Protein AF-A0AAV7KIK9-F1 (afdb_monomer)

Nearest PDB structures (foldseek):
  8p5d-assembly1_SL0  TM=2.429E-01  e=4.693E-01  Spraguea lophii 42_110
  3jcg-assembly1_B  TM=1.240E-01  e=3.725E-01  Thermotoga maritima
  7pkq-assembly1_q  TM=3.537E-01  e=9.460E+00  Chlamydomonas reinhardtii
  5l0o-assembly1_B  TM=2.248E-01  e=2.812E+00  Homo sapiens

Sequence (283 aa):
MMLTMAAIKLISDSLSSKNDQSLIIPSHLEPLTNAPLFEEGFVSFNLDSVADLYTTSPHVLQFSYTEKGVAYGQQETSSKTIKCEVPLAVQPVTFVLNLTNEPVYRSGVNYAAVVQVSHQSGLKFQLLIPGTRTYDPAGISGDPHCSERVGNACSSAILKVVYVSLVAALKGASIEGINQIFSAFLPINETYHGRIVIMQYMQHQLNSALFQIKEPQDYPDFIKELDLQLTGGREHTKSYLNSATKNSLLQPPRQYYKKVQDKDKDINELLSAADYQRLLQLV

Mean predicted aligned error: 10.27 Å

Structure (mmCIF, N/CA/C/O backbone):
data_AF-A0AAV7KIK9-F1
#
_entry.id   AF-A0AAV7KIK9-F1
#
loop_
_atom_site.group_PDB
_atom_site.id
_atom_site.type_symbol
_atom_site.label_atom_id
_atom_site.label_alt_id
_atom_site.label_comp_id
_atom_site.label_asym_id
_atom_site.label_entity_id
_atom_site.label_seq_id
_atom_site.pdbx_PDB_ins_code
_atom_site.Cartn_x
_atom_site.Cartn_y
_atom_site.Cartn_z
_atom_site.occupancy
_atom_site.B_iso_or_equiv
_atom_site.auth_seq_id
_atom_site.auth_comp_id
_atom_site.auth_asym_id
_atom_site.auth_atom_id
_atom_site.pdbx_PDB_model_num
ATOM 1 N N . MET A 1 1 ? -66.999 8.393 -1.525 1.00 31.67 1 MET A N 1
ATOM 2 C CA . MET A 1 1 ? -67.269 7.191 -0.705 1.00 31.67 1 MET A CA 1
ATOM 3 C C . MET A 1 1 ? -66.737 5.990 -1.479 1.00 31.67 1 MET A C 1
ATOM 5 O O . MET A 1 1 ? -66.818 6.026 -2.695 1.00 31.67 1 MET A O 1
ATOM 9 N N . MET A 1 2 ? -66.097 5.047 -0.787 1.00 32.97 2 MET A N 1
ATOM 10 C CA . MET A 1 2 ? -65.256 3.948 -1.295 1.00 32.97 2 MET A CA 1
ATOM 11 C C . MET A 1 2 ? -65.753 3.135 -2.512 1.00 32.97 2 MET A C 1
ATOM 13 O O . MET A 1 2 ? -66.956 3.010 -2.721 1.00 32.97 2 MET A O 1
ATOM 17 N N . LEU A 1 3 ? -64.756 2.453 -3.115 1.00 26.19 3 LEU A N 1
ATOM 18 C CA . LEU A 1 3 ? -64.745 1.301 -4.050 1.00 26.19 3 LEU A CA 1
ATOM 19 C C . LEU A 1 3 ? -64.636 1.704 -5.536 1.00 26.19 3 LEU A C 1
ATOM 21 O O . LEU A 1 3 ? -65.370 2.566 -5.989 1.00 26.19 3 LEU A O 1
ATOM 25 N N . THR A 1 4 ? -63.689 1.193 -6.334 1.00 27.72 4 THR A N 1
ATOM 26 C CA . THR A 1 4 ? -63.257 -0.214 -6.478 1.00 27.72 4 THR A CA 1
ATOM 27 C C . THR A 1 4 ? -61.812 -0.395 -6.985 1.00 27.72 4 THR A C 1
ATOM 29 O O . THR A 1 4 ? -61.263 0.437 -7.701 1.00 27.72 4 THR A O 1
ATOM 32 N N . MET A 1 5 ? -61.251 -1.560 -6.638 1.00 28.80 5 MET A N 1
ATOM 33 C CA . MET A 1 5 ? -60.042 -2.208 -7.165 1.00 28.80 5 MET A CA 1
ATOM 34 C C . MET A 1 5 ? -60.018 -2.316 -8.702 1.00 28.80 5 MET A C 1
ATOM 36 O O . MET A 1 5 ? -61.034 -2.688 -9.280 1.00 28.80 5 MET A O 1
ATOM 40 N N . ALA A 1 6 ? -58.842 -2.105 -9.314 1.00 27.56 6 ALA A N 1
ATOM 41 C CA . ALA A 1 6 ? -58.210 -2.964 -10.338 1.00 27.56 6 ALA A CA 1
ATOM 42 C C . ALA A 1 6 ? -57.216 -2.161 -11.200 1.00 27.56 6 ALA A C 1
ATOM 44 O O . ALA A 1 6 ? -57.638 -1.410 -12.069 1.00 27.56 6 ALA A O 1
ATOM 45 N N . ALA A 1 7 ? -55.908 -2.362 -10.993 1.00 29.45 7 ALA A N 1
ATOM 46 C CA . ALA A 1 7 ? -54.878 -2.241 -12.040 1.00 29.45 7 ALA A CA 1
ATOM 47 C C . ALA A 1 7 ? -53.512 -2.758 -11.535 1.00 29.45 7 ALA A C 1
ATOM 49 O O . ALA A 1 7 ? -52.523 -2.035 -11.495 1.00 29.45 7 ALA A O 1
ATOM 50 N N . ILE A 1 8 ? -53.452 -4.040 -11.158 1.00 36.88 8 ILE A N 1
ATOM 51 C CA . ILE A 1 8 ? -52.223 -4.841 -11.264 1.00 36.88 8 ILE A CA 1
ATOM 52 C C . ILE A 1 8 ? -52.303 -5.519 -12.633 1.00 36.88 8 ILE A C 1
ATOM 54 O O . ILE A 1 8 ? -52.851 -6.612 -12.728 1.00 36.88 8 ILE A O 1
ATOM 58 N N . LYS A 1 9 ? -51.862 -4.828 -13.693 1.00 34.66 9 LYS A N 1
ATOM 59 C CA . LYS A 1 9 ? -51.433 -5.396 -14.989 1.00 34.66 9 LYS A CA 1
ATOM 60 C C . LYS A 1 9 ? -51.010 -4.252 -15.915 1.00 34.66 9 LYS A C 1
ATOM 62 O O . LYS A 1 9 ? -51.879 -3.601 -16.476 1.00 34.66 9 LYS A O 1
ATOM 67 N N . LEU A 1 10 ? -49.704 -3.992 -16.011 1.00 29.00 10 LEU A N 1
ATOM 68 C CA . LEU A 1 10 ? -48.971 -3.422 -17.166 1.00 29.00 10 LEU A CA 1
ATOM 69 C C . LEU A 1 10 ? -47.577 -2.946 -16.716 1.00 29.00 10 LEU A C 1
ATOM 71 O O . LEU A 1 10 ? -47.203 -1.789 -16.850 1.00 29.00 10 LEU A O 1
ATOM 75 N N . ILE A 1 11 ? -46.799 -3.876 -16.162 1.00 31.89 11 ILE A N 1
ATOM 76 C CA . ILE A 1 11 ? -45.333 -3.823 -16.182 1.00 31.89 11 ILE A CA 1
ATOM 77 C C . ILE A 1 11 ? -44.898 -5.242 -16.556 1.00 31.89 11 ILE A C 1
ATOM 79 O O . ILE A 1 11 ? -44.546 -6.042 -15.697 1.00 31.89 11 ILE A O 1
ATOM 83 N N . SER A 1 12 ? -45.049 -5.610 -17.827 1.00 29.92 12 SER A N 1
ATOM 84 C CA . SER A 1 12 ? -44.436 -6.843 -18.350 1.00 29.92 12 SER A CA 1
ATOM 85 C C . SER A 1 12 ? -43.804 -6.695 -19.730 1.00 29.92 12 SER A C 1
ATOM 87 O O . SER A 1 12 ? -42.971 -7.523 -20.071 1.00 29.92 12 SER A O 1
ATOM 89 N N . ASP A 1 13 ? -44.080 -5.626 -20.487 1.00 29.64 13 ASP A N 1
ATOM 90 C CA . ASP A 1 13 ? -43.724 -5.612 -21.917 1.00 29.64 13 ASP A CA 1
ATOM 91 C C . ASP A 1 13 ? -42.771 -4.466 -22.328 1.00 29.64 13 ASP A C 1
ATOM 93 O O . ASP A 1 13 ? -42.703 -4.112 -23.499 1.00 29.64 13 ASP A O 1
ATOM 97 N N . SER A 1 14 ? -41.985 -3.883 -21.406 1.00 30.61 14 SER A N 1
ATOM 98 C CA . SER A 1 14 ? -40.998 -2.838 -21.774 1.00 30.61 14 SER A CA 1
ATOM 99 C C . SER A 1 14 ? -39.577 -3.007 -21.220 1.00 30.61 14 SER A C 1
ATOM 101 O O . SER A 1 14 ? -38.795 -2.058 -21.261 1.00 30.61 14 SER A O 1
ATOM 103 N N . LEU A 1 15 ? -39.207 -4.193 -20.723 1.00 31.06 15 LEU A N 1
ATOM 104 C CA . LEU A 1 15 ? -37.820 -4.499 -20.319 1.00 31.06 15 LEU A CA 1
ATOM 105 C C . LEU A 1 15 ? -37.200 -5.696 -21.062 1.00 31.06 15 LEU A C 1
ATOM 107 O O . LEU A 1 15 ? -36.071 -6.082 -20.783 1.00 31.06 15 LEU A O 1
ATOM 111 N N . SER A 1 16 ? -37.884 -6.225 -22.075 1.00 37.66 16 SER A N 1
ATOM 112 C CA . SER A 1 16 ? -37.379 -7.285 -22.953 1.00 37.66 16 SER A CA 1
ATOM 113 C C . SER A 1 16 ? -36.859 -6.696 -24.270 1.00 37.66 16 SER A C 1
ATOM 115 O O . SER A 1 16 ? -37.549 -6.763 -25.281 1.00 37.66 16 SER A O 1
ATOM 117 N N . SER A 1 17 ? -35.669 -6.086 -24.233 1.00 38.94 17 SER A N 1
ATOM 118 C CA . SER A 1 17 ? -34.674 -6.033 -25.329 1.00 38.94 17 SER A CA 1
ATOM 119 C C . SER A 1 17 ? -33.708 -4.857 -25.126 1.00 38.94 17 SER A C 1
ATOM 121 O O . SER A 1 17 ? -33.648 -3.914 -25.917 1.00 38.94 17 SER A O 1
ATOM 123 N N . LYS A 1 18 ? -32.918 -4.890 -24.055 1.00 35.00 18 LYS A N 1
ATOM 124 C CA . LYS A 1 18 ? -31.599 -4.261 -24.103 1.00 35.00 18 LYS A CA 1
ATOM 125 C C . LYS A 1 18 ? -30.600 -5.388 -24.015 1.00 35.00 18 LYS A C 1
ATOM 127 O O . LYS A 1 18 ? -30.513 -6.040 -22.986 1.00 35.00 18 LYS A O 1
ATOM 132 N N . ASN A 1 19 ? -29.978 -5.635 -25.165 1.00 33.47 19 ASN A N 1
ATOM 133 C CA . ASN A 1 19 ? -28.873 -6.546 -25.393 1.00 33.47 19 ASN A CA 1
ATOM 134 C C . ASN A 1 19 ? -28.079 -6.791 -24.115 1.00 33.47 19 ASN A C 1
ATOM 136 O O . ASN A 1 19 ? -27.336 -5.918 -23.664 1.00 33.47 19 ASN A O 1
ATOM 140 N N . ASP A 1 20 ? -28.235 -7.998 -23.590 1.00 32.91 20 ASP A N 1
ATOM 141 C CA . ASP A 1 20 ? -27.315 -8.612 -22.653 1.00 32.91 20 ASP A CA 1
ATOM 142 C C . ASP A 1 20 ? -26.020 -8.888 -23.435 1.00 32.91 20 ASP A C 1
ATOM 144 O O . ASP A 1 20 ? -25.726 -9.994 -23.881 1.00 32.91 20 ASP A O 1
ATOM 148 N N . GLN A 1 21 ? -25.285 -7.815 -23.745 1.00 30.33 21 GLN A N 1
ATOM 149 C CA . GLN A 1 21 ? -23.878 -7.915 -24.082 1.00 30.33 21 GLN A CA 1
ATOM 150 C C . GLN A 1 21 ? -23.180 -8.170 -22.757 1.00 30.33 21 GLN A C 1
ATOM 152 O O . GLN A 1 21 ? -22.676 -7.248 -22.118 1.00 30.33 21 GLN A O 1
ATOM 157 N N . SER A 1 22 ? -23.175 -9.438 -22.344 1.00 28.41 22 SER A N 1
ATOM 158 C CA . SER A 1 22 ? -22.156 -9.945 -21.440 1.00 28.41 22 SER A CA 1
ATOM 159 C C . SER A 1 22 ? -20.824 -9.421 -21.967 1.00 28.41 22 SER A C 1
ATOM 161 O O . SER A 1 22 ? -20.411 -9.781 -23.075 1.00 28.41 22 SER A O 1
ATOM 163 N N . LEU A 1 23 ? -20.214 -8.489 -21.235 1.00 30.19 23 LEU A N 1
ATOM 164 C CA . LEU A 1 23 ? -18.899 -7.964 -21.557 1.00 30.19 23 LEU A CA 1
ATOM 165 C C . LEU A 1 23 ? -17.980 -9.180 -21.639 1.00 30.19 23 LEU A C 1
ATOM 167 O O . LEU A 1 23 ? -17.701 -9.817 -20.625 1.00 30.19 23 LEU A O 1
ATOM 171 N N . ILE A 1 24 ? -17.568 -9.543 -22.853 1.00 28.84 24 ILE A N 1
ATOM 172 C CA . ILE A 1 24 ? -16.534 -10.550 -23.049 1.00 28.84 24 ILE A CA 1
ATOM 173 C C . ILE A 1 24 ? -15.261 -9.881 -22.540 1.00 28.84 24 ILE A C 1
ATOM 175 O O . ILE A 1 24 ? -14.591 -9.162 -23.280 1.00 28.84 24 ILE A O 1
ATOM 179 N N . ILE A 1 25 ? -14.979 -10.046 -21.246 1.00 32.50 25 ILE A N 1
ATOM 180 C CA . ILE A 1 25 ? -13.648 -9.824 -20.701 1.00 32.50 25 ILE A CA 1
ATOM 181 C C . ILE A 1 25 ? -12.779 -10.827 -21.455 1.00 32.50 25 ILE A C 1
ATOM 183 O O . ILE A 1 25 ? -13.036 -12.030 -21.365 1.00 32.50 25 ILE A O 1
ATOM 187 N N . PRO A 1 26 ? -11.825 -10.375 -22.279 1.00 35.75 26 PRO A N 1
ATOM 188 C CA . PRO A 1 26 ? -10.975 -11.305 -22.990 1.00 35.75 26 PRO A CA 1
ATOM 189 C C . PRO A 1 26 ? -10.287 -12.228 -21.981 1.00 35.75 26 PRO A C 1
ATOM 191 O O . PRO A 1 26 ? -9.781 -11.750 -20.966 1.00 35.75 26 PRO A O 1
ATOM 194 N N . SER A 1 27 ? -10.231 -13.530 -22.256 1.00 39.47 27 SER A N 1
ATOM 195 C CA . SER A 1 27 ? -9.640 -14.536 -21.357 1.00 39.47 27 SER A CA 1
ATOM 196 C C . SER A 1 27 ? -8.159 -14.284 -21.009 1.00 39.47 27 SER A C 1
ATOM 198 O O . SER A 1 27 ? -7.617 -14.937 -20.131 1.00 39.47 27 SER A O 1
ATOM 200 N N . HIS A 1 28 ? -7.499 -13.319 -21.661 1.00 42.38 28 HIS A N 1
ATOM 201 C CA . HIS A 1 28 ? -6.146 -12.835 -21.351 1.00 42.38 28 HIS A CA 1
ATOM 202 C C . HIS A 1 28 ? -6.064 -11.794 -20.223 1.00 42.38 28 HIS A C 1
ATOM 204 O O . HIS A 1 28 ? -4.969 -11.371 -19.858 1.00 42.38 28 HIS A O 1
ATOM 210 N N . LEU A 1 29 ? -7.205 -11.318 -19.719 1.00 39.34 29 LEU A N 1
ATOM 211 C CA . LEU A 1 29 ? -7.292 -10.504 -18.504 1.00 39.34 29 LEU A CA 1
ATOM 212 C C . LEU A 1 29 ? -7.654 -11.352 -17.284 1.00 39.34 29 LEU A C 1
ATOM 214 O O . LEU A 1 29 ? -7.870 -10.779 -16.214 1.00 39.34 29 LEU A O 1
ATOM 218 N N . GLU A 1 30 ? -7.705 -12.688 -17.418 1.00 41.72 30 GLU A N 1
ATOM 219 C CA . GLU A 1 30 ? -7.691 -13.533 -16.233 1.00 41.72 30 GLU A CA 1
ATOM 220 C C . GLU A 1 30 ? -6.464 -13.132 -15.411 1.00 41.72 30 GLU A C 1
ATOM 222 O O . GLU A 1 30 ? -5.341 -13.106 -15.932 1.00 41.72 30 GLU A O 1
ATOM 227 N N . PRO A 1 31 ? -6.668 -12.700 -14.157 1.00 44.03 31 PRO A N 1
ATOM 228 C CA . PRO A 1 31 ? -5.567 -12.260 -13.336 1.00 44.03 31 PRO A CA 1
ATOM 229 C C . PRO A 1 31 ? -4.546 -13.392 -13.292 1.00 44.03 31 PRO A C 1
ATOM 231 O O . PRO A 1 31 ? -4.916 -14.561 -13.236 1.00 44.03 31 PRO A O 1
ATOM 234 N N . LEU A 1 32 ? -3.264 -13.042 -13.383 1.00 48.34 32 LEU A N 1
ATOM 235 C CA . LEU A 1 32 ? -2.136 -13.968 -13.295 1.00 48.34 32 LEU A CA 1
ATOM 236 C C . LEU A 1 32 ? -2.181 -14.657 -11.909 1.00 48.34 32 LEU A C 1
ATOM 238 O O . LEU A 1 32 ? -1.529 -14.204 -10.973 1.00 48.34 32 LEU A O 1
ATOM 242 N N . THR A 1 33 ? -3.020 -15.684 -11.757 1.00 43.94 33 THR A N 1
ATOM 243 C CA . THR A 1 33 ? -3.707 -16.059 -10.499 1.00 43.94 33 THR A CA 1
ATOM 244 C C . THR A 1 33 ? -2.996 -17.122 -9.677 1.00 43.94 33 THR A C 1
ATOM 246 O O . THR A 1 33 ? -3.416 -17.408 -8.563 1.00 43.94 33 THR A O 1
ATOM 249 N N . ASN A 1 34 ? -1.906 -17.701 -10.176 1.00 42.16 34 ASN A N 1
ATOM 250 C CA . ASN A 1 34 ? -1.408 -18.960 -9.613 1.00 42.16 34 ASN A CA 1
ATOM 251 C C . ASN A 1 34 ? -0.294 -18.828 -8.564 1.00 42.16 34 ASN A C 1
ATOM 253 O O . ASN A 1 34 ? 0.227 -19.846 -8.116 1.00 42.16 34 ASN A O 1
ATOM 257 N N . ALA A 1 35 ? 0.085 -17.619 -8.142 1.00 43.19 35 ALA A N 1
ATOM 258 C CA . ALA A 1 35 ? 1.020 -17.461 -7.029 1.00 43.19 35 ALA A CA 1
ATOM 259 C C . ALA A 1 35 ? 0.246 -17.141 -5.737 1.00 43.19 35 ALA A C 1
ATOM 261 O O . ALA A 1 35 ? -0.478 -16.142 -5.726 1.00 43.19 35 ALA A O 1
ATOM 262 N N . PRO A 1 36 ? 0.384 -17.928 -4.649 1.00 43.41 36 PRO A N 1
ATOM 263 C CA . PRO A 1 36 ? -0.161 -17.540 -3.353 1.00 43.41 36 PRO A CA 1
ATOM 264 C C . PRO A 1 36 ? 0.420 -16.176 -2.957 1.00 43.41 36 PRO A C 1
ATOM 266 O O . PRO A 1 36 ? 1.630 -16.002 -2.834 1.00 43.41 36 PRO A O 1
ATOM 269 N N . LEU A 1 37 ? -0.467 -15.188 -2.841 1.00 51.00 37 LEU A N 1
ATOM 270 C CA . LEU A 1 37 ? -0.135 -13.766 -2.694 1.00 51.00 37 LEU A CA 1
ATOM 271 C C . LEU A 1 37 ? 0.269 -13.363 -1.273 1.00 51.00 37 LEU A C 1
ATOM 273 O O . LEU A 1 37 ? 0.827 -12.285 -1.073 1.00 51.00 37 LEU A O 1
ATOM 277 N N . PHE A 1 38 ? -0.021 -14.218 -0.298 1.00 53.00 38 PHE A N 1
ATOM 278 C CA . PHE A 1 38 ? 0.207 -13.965 1.114 1.00 53.00 38 PHE A CA 1
ATOM 279 C C . PHE A 1 38 ? 1.165 -15.025 1.645 1.00 53.00 38 PHE A C 1
ATOM 281 O O . PHE A 1 38 ? 0.944 -16.217 1.436 1.00 53.00 38 PHE A O 1
ATOM 288 N N . GLU A 1 39 ? 2.216 -14.590 2.344 1.00 55.50 39 GLU A N 1
ATOM 289 C CA . GLU A 1 39 ? 2.945 -15.477 3.252 1.00 55.50 39 GLU A CA 1
ATOM 290 C C . GLU A 1 39 ? 1.915 -16.113 4.206 1.00 55.50 39 GLU A C 1
ATOM 292 O O . GLU A 1 39 ? 0.998 -15.423 4.673 1.00 55.50 39 GLU A O 1
ATOM 297 N N . GLU A 1 40 ? 2.025 -17.423 4.452 1.00 49.22 40 GLU A N 1
ATOM 298 C CA . GLU A 1 40 ? 1.175 -18.163 5.391 1.00 49.22 40 GLU A CA 1
ATOM 299 C C . GLU A 1 40 ? 1.220 -17.468 6.767 1.00 49.22 40 GLU A C 1
ATOM 301 O O . GLU A 1 40 ? 2.165 -17.627 7.532 1.00 49.22 40 GLU A O 1
ATOM 306 N N . GLY A 1 41 ? 0.239 -16.607 7.058 1.00 52.09 41 GLY A N 1
ATOM 307 C CA . GLY A 1 41 ? 0.253 -15.764 8.261 1.00 52.09 41 GLY A CA 1
ATOM 308 C C . GLY A 1 41 ? -0.674 -14.548 8.207 1.00 52.09 41 GLY A C 1
ATOM 309 O O . GLY A 1 41 ? -1.273 -14.193 9.219 1.00 52.09 41 GLY A O 1
ATOM 310 N N . PHE A 1 42 ? -0.895 -13.954 7.030 1.00 56.47 42 PHE A N 1
ATOM 311 C CA . PHE A 1 42 ? -1.771 -12.779 6.859 1.00 56.47 42 PHE A CA 1
ATOM 312 C C . PHE A 1 42 ? -3.241 -13.144 6.594 1.00 56.47 42 PHE A C 1
ATOM 314 O O . PHE A 1 42 ? -3.885 -12.590 5.709 1.00 56.47 42 PHE A O 1
ATOM 321 N N . VAL A 1 43 ? -3.776 -14.113 7.337 1.00 59.50 43 VAL A N 1
ATOM 322 C CA . VAL A 1 43 ? -5.132 -14.654 7.101 1.00 59.50 43 VAL A CA 1
ATOM 32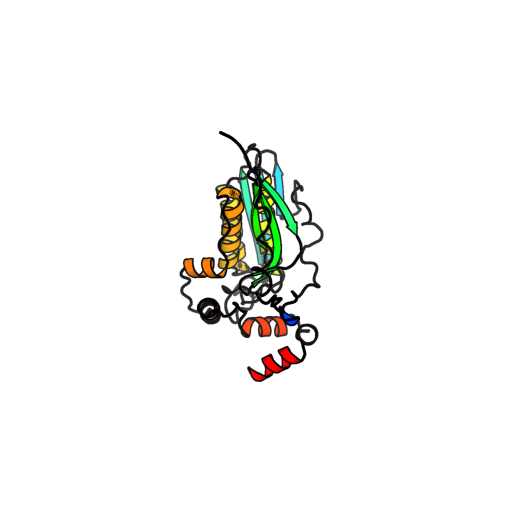3 C C . VAL A 1 43 ? -6.162 -14.071 8.079 1.00 59.50 43 VAL A C 1
ATOM 325 O O . VAL A 1 43 ? -7.364 -14.160 7.851 1.00 59.50 43 VAL A O 1
ATOM 328 N N . SER A 1 44 ? -5.713 -13.452 9.176 1.00 69.38 44 SER A N 1
ATOM 329 C CA . SER A 1 44 ? -6.591 -12.973 10.246 1.00 69.38 44 SER A CA 1
ATOM 330 C C . SER A 1 44 ? -6.067 -11.691 10.871 1.00 69.38 44 SER A C 1
ATOM 332 O O . SER A 1 44 ? -4.975 -11.682 11.422 1.00 69.38 44 SER A O 1
ATOM 334 N N . PHE A 1 45 ? -6.890 -10.644 10.903 1.00 77.81 45 PHE A N 1
ATOM 335 C CA . PHE A 1 45 ? -6.558 -9.378 11.566 1.00 77.81 45 PHE A CA 1
ATOM 336 C C . PHE A 1 45 ? -6.654 -9.424 13.106 1.00 77.81 45 PHE A C 1
ATOM 338 O O . PHE A 1 45 ? -6.541 -8.392 13.762 1.00 77.81 45 PHE A O 1
ATOM 345 N N . ASN A 1 46 ? -6.872 -10.604 13.698 1.00 75.75 46 ASN A N 1
ATOM 346 C CA . ASN A 1 46 ? -7.069 -10.771 15.144 1.00 75.75 46 ASN A CA 1
ATOM 347 C C . ASN A 1 46 ? -5.780 -11.100 15.914 1.00 75.75 46 ASN A C 1
ATOM 349 O O . ASN A 1 46 ? -5.844 -11.408 17.101 1.00 75.75 46 ASN A O 1
ATOM 353 N N . LEU A 1 47 ? -4.620 -11.081 15.256 1.00 76.81 47 LEU A N 1
ATOM 354 C CA . LEU A 1 47 ? -3.346 -11.387 15.902 1.00 76.81 47 LEU A CA 1
ATOM 355 C C . LEU A 1 47 ? -2.855 -10.193 16.733 1.00 76.81 47 LEU A C 1
ATOM 357 O O . LEU A 1 47 ? -2.751 -9.074 16.225 1.00 76.81 47 LEU A O 1
ATOM 361 N N . ASP A 1 48 ? -2.497 -10.440 17.994 1.00 83.56 48 ASP A N 1
ATOM 362 C CA . ASP A 1 48 ? -1.933 -9.413 18.882 1.00 83.56 48 ASP A CA 1
ATOM 363 C C . ASP A 1 48 ? -0.462 -9.096 18.570 1.00 83.56 48 ASP A C 1
ATOM 365 O O . ASP A 1 48 ? 0.050 -8.050 18.980 1.00 83.56 48 ASP A O 1
ATOM 369 N N . SER A 1 49 ? 0.219 -9.963 17.822 1.00 88.12 49 SER A N 1
ATOM 370 C CA . SER A 1 49 ? 1.564 -9.719 17.311 1.00 88.12 49 SER A CA 1
ATOM 371 C C . SER A 1 49 ? 1.851 -10.518 16.043 1.00 88.12 49 SER A C 1
ATOM 373 O O . SER A 1 49 ? 1.281 -11.583 15.804 1.00 88.12 49 SER A O 1
ATOM 375 N N . VAL A 1 50 ? 2.777 -9.995 15.242 1.00 87.88 50 VAL A N 1
ATOM 376 C CA . VAL A 1 50 ? 3.442 -10.703 14.145 1.00 87.88 50 VAL A CA 1
ATOM 377 C C . VAL A 1 50 ? 4.937 -10.452 14.300 1.00 87.88 50 VAL A C 1
ATOM 379 O O . VAL A 1 50 ? 5.363 -9.297 14.410 1.00 87.88 50 VAL A O 1
ATOM 382 N N . ALA A 1 51 ? 5.720 -11.534 14.343 1.00 86.31 51 ALA A N 1
ATOM 383 C CA . ALA A 1 51 ? 7.168 -11.464 14.514 1.00 86.31 51 ALA A CA 1
ATOM 384 C C . ALA A 1 51 ? 7.791 -10.515 13.481 1.00 86.31 51 ALA A C 1
ATOM 386 O O . ALA A 1 51 ? 7.418 -10.531 12.309 1.00 86.31 51 ALA A O 1
ATOM 387 N N . ASP A 1 52 ? 8.705 -9.663 13.949 1.00 86.69 52 ASP A N 1
ATOM 388 C CA . ASP A 1 52 ? 9.425 -8.679 13.133 1.00 86.69 52 ASP A CA 1
ATOM 389 C C . ASP A 1 52 ? 8.541 -7.683 12.358 1.00 86.69 52 ASP A C 1
ATOM 391 O O . ASP A 1 52 ? 9.006 -7.068 11.396 1.00 86.69 52 ASP A O 1
ATOM 395 N N . LEU A 1 53 ? 7.281 -7.504 12.783 1.00 91.88 53 LEU A N 1
ATOM 396 C CA . LEU A 1 53 ? 6.350 -6.560 12.168 1.00 91.88 53 LEU A CA 1
ATOM 397 C C . LEU A 1 53 ? 5.630 -5.676 13.193 1.00 91.88 53 LEU A C 1
ATOM 399 O O . LEU A 1 53 ? 5.715 -4.450 13.115 1.00 91.88 53 LEU A O 1
ATOM 403 N N . TYR A 1 54 ? 4.914 -6.265 14.155 1.00 94.56 54 TYR A N 1
ATOM 404 C CA . TYR A 1 54 ? 4.281 -5.485 15.221 1.00 94.56 54 TYR A CA 1
ATOM 405 C C . TYR A 1 54 ? 3.984 -6.296 16.481 1.00 94.56 54 TYR A C 1
ATOM 407 O O . TYR A 1 54 ? 3.818 -7.516 16.451 1.00 94.56 54 TYR A O 1
ATOM 415 N N . THR A 1 55 ? 3.831 -5.578 17.588 1.00 95.31 55 THR A N 1
ATOM 416 C CA . THR A 1 55 ? 3.244 -6.069 18.837 1.00 95.31 55 THR A CA 1
ATOM 417 C C . THR A 1 55 ? 2.170 -5.093 19.304 1.00 95.31 55 THR A C 1
ATOM 419 O O . THR A 1 55 ? 2.261 -3.886 19.072 1.00 95.31 55 THR A O 1
ATOM 422 N N . THR A 1 56 ? 1.127 -5.602 19.953 1.00 94.06 56 THR A N 1
ATOM 423 C CA . THR A 1 56 ? 0.075 -4.771 20.546 1.00 94.06 56 THR A CA 1
ATOM 424 C C . THR A 1 56 ? 0.024 -4.932 22.057 1.00 94.06 56 THR A C 1
ATOM 426 O O . THR A 1 56 ? 0.261 -6.001 22.613 1.00 94.06 56 THR A O 1
ATOM 429 N N . SER A 1 57 ? -0.286 -3.826 22.718 1.00 92.62 57 SER A N 1
ATOM 430 C CA . SER A 1 57 ? -0.628 -3.719 24.133 1.00 92.62 57 SER A CA 1
ATOM 431 C C . SER A 1 57 ? -1.958 -2.956 24.245 1.00 92.62 57 SER A C 1
ATOM 433 O O . SER A 1 57 ? -2.393 -2.381 23.246 1.00 92.62 57 SER A O 1
ATOM 435 N N . PRO A 1 58 ? -2.613 -2.886 25.419 1.00 91.44 58 PRO A N 1
ATOM 436 C CA . PRO A 1 58 ? -3.934 -2.255 25.543 1.00 91.44 58 PRO A CA 1
ATOM 437 C C . PRO A 1 58 ? -4.039 -0.806 25.037 1.00 91.44 58 PRO A C 1
ATOM 439 O O . PRO A 1 58 ? -5.133 -0.362 24.703 1.00 91.44 58 PRO A O 1
ATOM 442 N N . HIS A 1 59 ? -2.926 -0.065 24.989 1.00 95.06 59 HIS A N 1
ATOM 443 C CA . HIS A 1 59 ? -2.916 1.362 24.641 1.00 95.06 59 HIS A CA 1
ATOM 444 C C . HIS A 1 59 ? -1.926 1.734 23.540 1.00 95.06 59 HIS A C 1
ATOM 446 O O . HIS A 1 59 ? -1.882 2.894 23.136 1.00 95.06 59 HIS A O 1
ATOM 452 N N . VAL A 1 60 ? -1.108 0.792 23.070 1.00 96.75 60 VAL A N 1
ATOM 453 C CA . VAL A 1 60 ? -0.056 1.070 22.088 1.00 96.75 60 VAL A CA 1
ATOM 454 C C . VAL A 1 60 ? 0.119 -0.122 21.160 1.00 96.75 60 VAL A C 1
ATOM 456 O O . VAL A 1 60 ? 0.255 -1.256 21.625 1.00 96.75 60 VAL A O 1
ATOM 459 N N . LEU A 1 61 ? 0.186 0.151 19.858 1.00 97.44 61 LEU A N 1
ATOM 460 C CA . LEU A 1 61 ? 0.751 -0.749 18.859 1.00 97.44 61 LEU A CA 1
ATOM 461 C C . LEU A 1 61 ? 2.184 -0.307 18.558 1.00 97.44 61 LEU A C 1
ATOM 463 O O . LEU A 1 61 ? 2.421 0.840 18.184 1.00 97.44 61 LEU A O 1
ATOM 467 N N . GLN A 1 62 ? 3.139 -1.218 18.709 1.00 98.00 62 GLN A N 1
ATOM 468 C CA . GLN A 1 62 ? 4.530 -0.999 18.332 1.00 98.00 62 GLN A CA 1
ATOM 469 C C . GLN A 1 62 ? 4.757 -1.620 16.958 1.00 98.00 62 GLN A C 1
ATOM 471 O O . GLN A 1 62 ? 4.733 -2.838 16.811 1.00 98.00 62 GLN A O 1
ATOM 476 N N . PHE A 1 63 ? 4.968 -0.784 15.949 1.00 97.62 63 PHE A N 1
ATOM 477 C CA . PHE A 1 63 ? 5.352 -1.195 14.605 1.00 97.62 63 PHE A CA 1
ATOM 478 C C . PHE A 1 63 ? 6.876 -1.206 14.506 1.00 97.62 63 PHE A C 1
ATOM 480 O O . PHE A 1 63 ? 7.539 -0.248 14.906 1.00 97.62 63 PHE A O 1
ATOM 487 N N . SER A 1 64 ? 7.438 -2.282 13.967 1.00 96.94 64 SER A N 1
ATOM 488 C CA . SER A 1 64 ? 8.865 -2.414 13.698 1.00 96.94 64 SER A CA 1
ATOM 489 C C . SER A 1 64 ? 9.036 -3.149 12.383 1.00 96.94 64 SER A C 1
ATOM 491 O O . SER A 1 64 ? 8.573 -4.271 12.258 1.00 96.94 64 SER A O 1
ATOM 493 N N . TYR A 1 65 ? 9.724 -2.551 11.418 1.00 96.31 65 TYR A N 1
ATOM 494 C CA . TYR A 1 65 ? 9.966 -3.179 10.123 1.00 96.31 65 TYR A CA 1
ATOM 495 C C . TYR A 1 65 ? 11.434 -3.040 9.749 1.00 96.31 65 TYR A C 1
ATOM 497 O O . TYR A 1 65 ? 12.010 -1.955 9.870 1.00 96.31 65 TYR A O 1
ATOM 505 N N . THR A 1 66 ? 12.031 -4.134 9.282 1.00 96.62 66 THR A N 1
ATOM 506 C CA . THR A 1 66 ? 13.407 -4.151 8.782 1.00 96.62 66 THR A CA 1
ATOM 507 C C . THR A 1 66 ? 13.411 -4.534 7.313 1.00 96.62 66 THR A C 1
ATOM 509 O O . THR A 1 66 ? 12.991 -5.630 6.958 1.00 96.62 66 THR A O 1
ATOM 512 N N . GLU A 1 67 ? 13.927 -3.642 6.473 1.00 96.44 67 GLU A N 1
ATOM 513 C CA . GLU A 1 67 ? 14.228 -3.950 5.078 1.00 96.44 67 GLU A CA 1
ATOM 514 C C . GLU A 1 67 ? 15.686 -4.366 4.948 1.00 96.44 67 GLU A C 1
ATOM 516 O O . GLU A 1 67 ? 16.559 -3.698 5.509 1.00 96.44 67 GLU A O 1
ATOM 521 N N . LYS A 1 68 ? 15.946 -5.426 4.178 1.00 94.88 68 LYS A N 1
ATOM 522 C CA . LYS A 1 68 ? 17.299 -5.870 3.839 1.00 94.88 68 LYS A CA 1
ATOM 523 C C . LYS A 1 68 ? 17.382 -6.141 2.345 1.00 94.88 68 LYS A C 1
ATOM 525 O O . LYS A 1 68 ? 16.740 -7.052 1.833 1.00 94.88 68 LYS A O 1
ATOM 530 N N . GLY A 1 69 ? 18.232 -5.395 1.656 1.00 92.94 69 GLY A N 1
ATOM 531 C CA . GLY A 1 69 ? 18.380 -5.509 0.212 1.00 92.94 69 GLY A CA 1
ATOM 532 C C . GLY A 1 69 ? 19.402 -4.528 -0.338 1.00 92.94 69 GLY A C 1
ATOM 533 O O . GLY A 1 69 ? 20.142 -3.896 0.410 1.00 92.94 69 GLY A O 1
ATOM 534 N N . VAL A 1 70 ? 19.451 -4.406 -1.660 1.00 91.19 70 VAL A N 1
ATOM 535 C CA . VAL A 1 70 ? 20.282 -3.401 -2.329 1.00 91.19 70 VAL A CA 1
ATOM 536 C C . VAL A 1 70 ? 19.456 -2.124 -2.451 1.00 91.19 70 VAL A C 1
ATOM 538 O O . VAL A 1 70 ? 18.424 -2.122 -3.120 1.00 91.19 70 VAL A O 1
ATOM 541 N N . ALA A 1 71 ? 19.879 -1.065 -1.763 1.00 92.44 71 ALA A N 1
ATOM 542 C CA . ALA A 1 71 ? 19.223 0.236 -1.840 1.00 92.44 71 ALA A CA 1
ATOM 543 C C . ALA A 1 71 ? 19.465 0.916 -3.200 1.00 92.44 71 ALA A C 1
ATOM 545 O O . ALA A 1 71 ? 20.418 0.602 -3.917 1.00 92.44 71 ALA A O 1
ATOM 546 N N . TYR A 1 72 ? 18.628 1.898 -3.535 1.00 86.19 72 TYR A N 1
ATOM 547 C CA . TYR A 1 72 ? 18.759 2.681 -4.761 1.00 86.19 72 TYR A CA 1
ATOM 548 C C . TYR A 1 72 ? 20.146 3.305 -4.912 1.00 86.19 72 TYR A C 1
ATOM 550 O O . TYR A 1 72 ? 20.649 3.982 -4.016 1.00 86.19 72 TYR A O 1
ATOM 558 N N . GLY A 1 73 ? 20.756 3.087 -6.079 1.00 86.69 73 GLY A N 1
ATOM 559 C CA . GLY A 1 73 ? 22.085 3.611 -6.398 1.00 86.69 73 GLY A CA 1
ATOM 560 C C . GLY A 1 73 ? 23.231 2.950 -5.625 1.00 86.69 73 GLY A C 1
ATOM 561 O O . GLY A 1 73 ? 24.370 3.392 -5.759 1.00 86.69 73 GLY A O 1
ATOM 562 N N . GLN A 1 74 ? 22.962 1.903 -4.838 1.00 91.50 74 GLN A N 1
ATOM 563 C CA . GLN A 1 74 ? 23.981 1.134 -4.128 1.00 91.50 74 GLN A CA 1
ATOM 564 C C . GLN A 1 74 ? 24.285 -0.179 -4.858 1.00 91.50 74 GLN A C 1
ATOM 566 O O . GLN A 1 74 ? 23.486 -0.678 -5.647 1.00 91.50 74 GLN A O 1
ATOM 571 N N . GLN A 1 75 ? 25.472 -0.732 -4.605 1.00 91.62 75 GLN A N 1
ATOM 572 C CA . GLN A 1 75 ? 25.880 -2.053 -5.104 1.00 91.62 75 GLN A CA 1
ATOM 573 C C . GLN A 1 75 ? 25.885 -3.111 -3.997 1.00 91.62 75 GLN A C 1
ATOM 575 O O . GLN A 1 75 ? 25.755 -4.302 -4.270 1.00 91.62 75 GLN A O 1
ATOM 580 N N . GLU A 1 76 ? 26.024 -2.676 -2.747 1.00 93.88 76 GLU A N 1
ATOM 581 C CA . GLU A 1 76 ? 26.090 -3.552 -1.586 1.00 93.88 76 GLU A CA 1
ATOM 582 C C . GLU A 1 76 ? 24.717 -3.708 -0.933 1.00 93.88 76 GLU A C 1
ATOM 584 O O . GLU A 1 76 ? 23.855 -2.829 -1.001 1.00 93.88 76 GLU A O 1
ATOM 589 N N . THR A 1 77 ? 24.514 -4.856 -0.288 1.00 95.25 77 THR A N 1
ATOM 590 C CA . THR A 1 77 ? 23.318 -5.082 0.524 1.00 95.25 77 THR A CA 1
ATOM 591 C C . THR A 1 77 ? 23.426 -4.280 1.813 1.00 95.25 77 THR A C 1
ATOM 593 O O . THR A 1 77 ? 24.394 -4.420 2.556 1.00 95.25 77 THR A O 1
ATOM 596 N N . SER A 1 78 ? 22.397 -3.498 2.110 1.00 96.31 78 SER A N 1
ATOM 597 C CA . SER A 1 78 ? 22.239 -2.767 3.360 1.00 96.31 78 SER A CA 1
ATOM 598 C C . SER A 1 78 ? 20.958 -3.199 4.076 1.00 96.31 78 SER A C 1
ATOM 600 O O . SER A 1 78 ? 20.153 -3.982 3.561 1.00 96.31 78 SER A O 1
ATOM 602 N N . SER A 1 79 ? 20.821 -2.763 5.327 1.00 96.94 79 SER A N 1
ATOM 603 C CA . SER A 1 79 ? 19.644 -3.026 6.147 1.00 96.94 79 SER A CA 1
ATOM 604 C C . SER A 1 79 ? 19.203 -1.740 6.821 1.00 96.94 79 SER A C 1
ATOM 606 O O . SER A 1 79 ? 20.036 -0.962 7.288 1.00 96.94 79 SER A O 1
ATOM 608 N N . LYS A 1 80 ? 17.893 -1.514 6.902 1.00 97.12 80 LYS A N 1
ATOM 609 C CA . LYS A 1 80 ? 17.316 -0.371 7.613 1.00 97.12 80 LYS A CA 1
ATOM 610 C C . LYS A 1 80 ? 16.121 -0.827 8.424 1.00 97.12 80 LYS A C 1
ATOM 612 O O . LYS A 1 80 ? 15.207 -1.440 7.883 1.00 97.12 80 LYS A O 1
ATOM 617 N N . THR A 1 81 ? 16.131 -0.482 9.703 1.00 97.38 81 THR A N 1
ATOM 618 C CA . THR A 1 81 ? 15.026 -0.746 10.620 1.00 97.38 81 THR A CA 1
ATOM 619 C C . THR A 1 81 ? 14.341 0.563 10.962 1.00 97.38 81 THR A C 1
ATOM 621 O O . THR A 1 81 ? 15.005 1.545 11.297 1.00 97.38 81 THR A O 1
ATOM 624 N N . ILE A 1 82 ? 13.016 0.566 10.904 1.00 97.19 82 ILE A N 1
ATOM 625 C CA . ILE A 1 82 ? 12.176 1.654 11.399 1.00 97.19 82 ILE A CA 1
ATOM 626 C C . ILE A 1 82 ? 11.291 1.132 12.520 1.00 97.19 82 ILE A C 1
ATOM 628 O O . ILE A 1 82 ? 10.940 -0.048 12.548 1.00 97.19 82 ILE A O 1
ATOM 632 N N . LYS A 1 83 ? 10.970 2.017 13.463 1.00 97.56 83 LYS A N 1
ATOM 633 C CA . LYS A 1 83 ? 10.081 1.738 14.588 1.00 97.56 83 LYS A CA 1
ATOM 634 C C . LYS A 1 83 ? 9.134 2.911 14.776 1.00 97.56 83 LYS A C 1
ATOM 636 O O . LYS A 1 83 ? 9.568 4.058 14.671 1.00 97.56 83 LYS A O 1
ATOM 641 N N . CYS A 1 84 ? 7.875 2.638 15.087 1.00 97.75 84 CYS A N 1
ATOM 642 C CA . CYS A 1 84 ? 6.964 3.658 15.585 1.00 97.75 84 CYS A CA 1
ATOM 643 C C . CYS A 1 84 ? 5.986 3.080 16.603 1.00 97.75 84 CYS A C 1
ATOM 645 O O . CYS A 1 84 ? 5.601 1.915 16.529 1.00 97.75 84 CYS A O 1
ATOM 647 N N . GLU A 1 85 ? 5.565 3.922 17.537 1.00 98.06 85 GLU A N 1
ATOM 648 C CA . GLU A 1 85 ? 4.530 3.596 18.510 1.00 98.06 85 GLU A CA 1
ATOM 649 C C . GLU A 1 85 ? 3.268 4.369 18.158 1.00 98.06 85 GLU A C 1
ATOM 651 O O . GLU A 1 85 ? 3.310 5.590 18.002 1.00 98.06 85 GLU A O 1
ATOM 656 N N . VAL A 1 86 ? 2.162 3.647 18.013 1.00 97.81 86 VAL A N 1
ATOM 657 C CA . VAL A 1 86 ? 0.856 4.191 17.655 1.00 97.81 86 VAL A CA 1
ATOM 658 C C . VAL A 1 86 ? -0.065 4.079 18.866 1.00 97.81 86 VAL A C 1
ATOM 660 O O . VAL A 1 86 ? -0.355 2.956 19.291 1.00 97.81 86 VAL A O 1
ATOM 663 N N . PRO A 1 87 ? -0.541 5.203 19.426 1.00 97.00 87 PRO A N 1
ATOM 664 C CA . PRO A 1 87 ? -1.529 5.181 20.493 1.00 97.00 87 PRO A CA 1
ATOM 665 C C . PRO A 1 87 ? -2.833 4.520 20.033 1.00 97.00 87 PRO A C 1
ATOM 667 O O . PRO A 1 87 ? -3.347 4.811 18.952 1.00 97.00 87 PRO A O 1
ATOM 670 N N . LEU A 1 88 ? -3.377 3.654 20.881 1.00 95.31 88 LEU A N 1
ATOM 671 C CA . LEU A 1 88 ? -4.643 2.962 20.675 1.00 95.31 88 LEU A CA 1
ATOM 67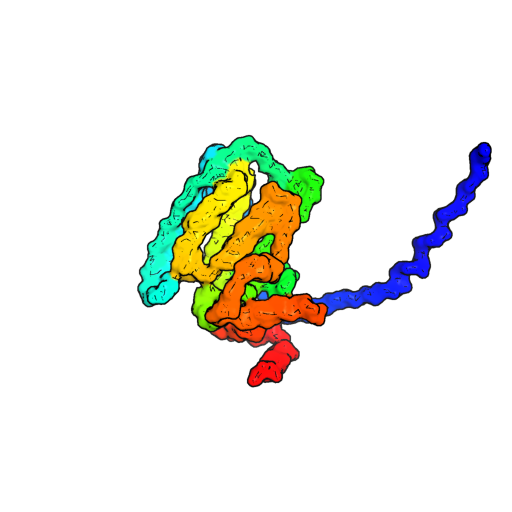2 C C . LEU A 1 88 ? -5.691 3.536 21.626 1.00 95.31 88 LEU A C 1
ATOM 674 O O . LEU A 1 88 ? -5.485 3.587 22.843 1.00 95.31 88 LEU A O 1
ATOM 678 N N . ALA A 1 89 ? -6.822 3.971 21.079 1.00 85.75 89 ALA A N 1
ATOM 679 C CA . ALA A 1 89 ? -7.963 4.375 21.881 1.00 85.75 89 ALA A CA 1
ATOM 680 C C . ALA A 1 89 ? -8.813 3.153 22.243 1.00 85.75 89 ALA A C 1
ATOM 682 O O . ALA A 1 89 ? -9.040 2.269 21.425 1.00 85.75 89 ALA A O 1
ATOM 683 N N . VAL A 1 90 ? -9.394 3.153 23.444 1.00 74.75 90 VAL A N 1
ATOM 684 C CA . VAL A 1 90 ? -10.352 2.117 23.889 1.00 74.75 90 VAL A CA 1
ATOM 685 C C . VAL A 1 90 ? -11.742 2.323 23.252 1.00 74.75 90 VAL A C 1
ATOM 687 O O . VAL A 1 90 ? -12.754 1.839 23.753 1.00 74.75 90 VAL A O 1
ATOM 690 N N . GLN A 1 91 ? -11.835 3.100 22.170 1.00 76.19 91 GLN A N 1
ATOM 691 C CA . GLN A 1 91 ? -13.118 3.344 21.521 1.00 76.19 91 GLN A CA 1
ATOM 692 C C . GLN A 1 91 ? -13.547 2.112 20.717 1.00 76.19 91 GLN A C 1
ATOM 694 O O . GLN A 1 91 ? -12.708 1.465 20.087 1.00 76.19 91 GLN A O 1
ATOM 699 N N . PRO A 1 92 ? -14.848 1.775 20.724 1.00 75.69 92 PRO A N 1
ATOM 700 C CA . PRO A 1 92 ? -15.347 0.655 19.948 1.00 75.69 92 PRO A CA 1
ATOM 701 C C . PRO A 1 92 ? -15.154 0.931 18.459 1.00 75.69 92 PRO A C 1
ATOM 703 O O . PRO A 1 92 ? -15.557 1.975 17.945 1.00 75.69 92 PRO A O 1
ATOM 706 N N . VAL A 1 93 ? -14.560 -0.032 17.760 1.00 86.00 93 VAL A N 1
ATOM 707 C CA . VAL A 1 93 ? -14.419 0.032 16.309 1.00 86.00 93 VAL A CA 1
ATOM 708 C C . VAL A 1 93 ? -15.783 -0.159 15.653 1.00 86.00 93 VAL A C 1
ATOM 710 O O . VAL A 1 93 ? -16.539 -1.072 15.988 1.00 86.00 93 VAL A O 1
ATOM 713 N N . THR A 1 94 ? -16.108 0.726 14.715 1.00 92.44 94 THR A N 1
ATOM 714 C CA . THR A 1 94 ? -17.425 0.805 14.064 1.00 92.44 94 THR A CA 1
ATOM 715 C C . THR A 1 94 ? -17.481 0.080 12.722 1.00 92.44 94 THR A C 1
ATOM 717 O O . THR A 1 94 ? -18.464 0.208 11.993 1.00 92.44 94 THR A O 1
ATOM 720 N N . PHE A 1 95 ? -16.456 -0.700 12.387 1.00 95.19 95 PHE A N 1
ATOM 721 C CA . PHE A 1 95 ? -16.366 -1.453 11.143 1.00 95.19 95 PHE A CA 1
ATOM 722 C C . PHE A 1 95 ? -15.770 -2.845 11.360 1.00 95.19 95 PHE A C 1
ATOM 724 O O . PHE A 1 95 ? -15.101 -3.115 12.355 1.00 95.19 95 PHE A O 1
ATOM 731 N N . VAL A 1 96 ? -16.001 -3.725 10.391 1.00 95.00 96 VAL A N 1
ATOM 732 C CA . VAL A 1 96 ? -15.352 -5.033 10.275 1.00 95.00 96 VAL A CA 1
ATOM 733 C C . VAL A 1 96 ? -14.584 -5.112 8.963 1.00 95.00 96 VAL A C 1
ATOM 735 O O . VAL A 1 96 ? -14.966 -4.484 7.971 1.00 95.00 96 VAL A O 1
ATOM 738 N N . LEU A 1 97 ? -13.506 -5.893 8.964 1.00 95.12 97 LEU A N 1
ATOM 739 C CA . LEU A 1 97 ? -12.659 -6.118 7.799 1.00 95.12 97 LEU A CA 1
ATOM 740 C C . LEU A 1 97 ? -12.778 -7.566 7.340 1.00 95.12 97 LEU A C 1
ATOM 742 O O . LEU A 1 97 ? -12.693 -8.483 8.155 1.00 95.12 97 LEU A O 1
ATOM 746 N N . ASN A 1 98 ? -12.925 -7.767 6.034 1.00 93.50 98 ASN A N 1
ATOM 747 C CA . ASN A 1 98 ? -12.841 -9.084 5.417 1.00 93.50 98 ASN A CA 1
ATOM 748 C C . ASN A 1 98 ? -11.863 -9.040 4.242 1.00 93.50 98 ASN A C 1
ATOM 750 O O . ASN A 1 98 ? -12.074 -8.283 3.297 1.00 93.50 98 ASN A O 1
ATOM 754 N N . LEU A 1 99 ? -10.798 -9.833 4.313 1.00 90.56 99 LEU A N 1
ATOM 755 C CA . LEU A 1 99 ? -9.809 -9.948 3.248 1.00 90.56 99 LEU A CA 1
ATOM 756 C C . LEU A 1 99 ? -10.209 -11.083 2.305 1.00 90.56 99 LEU A C 1
ATOM 758 O O . LEU A 1 99 ? -10.375 -12.223 2.732 1.00 90.56 99 LEU A O 1
ATOM 762 N N . THR A 1 100 ? -10.316 -10.774 1.018 1.00 88.19 100 THR A N 1
ATOM 763 C CA . THR A 1 100 ? -10.519 -11.758 -0.044 1.00 88.19 100 THR A CA 1
ATOM 764 C C . THR A 1 100 ? -9.308 -11.764 -0.965 1.00 88.19 100 THR A C 1
ATOM 766 O O . THR A 1 100 ? -8.978 -10.739 -1.566 1.00 88.19 100 THR A O 1
ATOM 769 N N . ASN A 1 101 ? -8.691 -12.934 -1.130 1.00 82.06 101 ASN A N 1
ATOM 770 C CA . ASN A 1 101 ? -7.555 -13.158 -2.035 1.00 82.06 101 ASN A CA 1
ATOM 771 C C . ASN A 1 101 ? -8.015 -13.365 -3.487 1.00 82.06 101 ASN A C 1
ATOM 773 O O . ASN A 1 101 ? -7.428 -14.144 -4.232 1.00 82.06 101 ASN A O 1
ATOM 777 N N . GLU A 1 102 ? -9.109 -12.706 -3.859 1.00 82.62 102 GLU A N 1
ATOM 778 C CA . GLU A 1 102 ? -9.646 -12.702 -5.209 1.00 82.62 102 GLU A CA 1
ATOM 779 C C . GLU A 1 102 ? -9.046 -11.503 -5.940 1.00 82.62 102 GLU A C 1
ATOM 781 O O . GLU A 1 102 ? -9.238 -10.360 -5.500 1.00 82.62 102 GLU A O 1
ATOM 786 N N . PRO A 1 103 ? -8.298 -11.724 -7.031 1.00 83.69 103 PRO A N 1
ATOM 787 C CA . PRO A 1 103 ? -7.740 -10.613 -7.770 1.00 83.69 103 PRO A CA 1
ATOM 788 C C . PRO A 1 103 ? -8.846 -9.804 -8.442 1.00 83.69 103 PRO A C 1
ATOM 790 O O . PRO A 1 103 ? -9.822 -10.349 -8.959 1.00 83.69 103 PRO A O 1
ATOM 793 N N . VAL A 1 104 ? -8.664 -8.489 -8.474 1.00 89.00 104 VAL A N 1
ATOM 794 C CA . VAL A 1 104 ? -9.636 -7.554 -9.041 1.00 89.00 104 VAL A CA 1
ATOM 795 C C . VAL A 1 104 ? -8.951 -6.666 -10.059 1.00 89.00 104 VAL A C 1
ATOM 797 O O . VAL A 1 104 ? -7.917 -6.057 -9.789 1.00 89.00 104 VAL A O 1
ATOM 800 N N . TYR A 1 105 ? -9.559 -6.565 -11.235 1.00 88.12 105 TYR A N 1
ATOM 801 C CA . TYR A 1 105 ? -9.151 -5.613 -12.253 1.00 88.12 105 TYR A CA 1
ATOM 802 C C . TYR A 1 105 ? -10.016 -4.360 -12.154 1.00 88.12 105 TYR A C 1
ATOM 804 O O . TYR A 1 105 ? -11.226 -4.420 -12.370 1.00 88.12 105 TYR A O 1
ATOM 812 N N . ARG A 1 106 ? -9.407 -3.216 -11.834 1.00 90.81 106 ARG A N 1
ATOM 813 C CA . ARG A 1 106 ? -10.108 -1.929 -11.805 1.00 90.81 106 ARG A CA 1
ATOM 814 C C . ARG A 1 106 ? -9.292 -0.877 -12.527 1.00 90.81 106 ARG A C 1
ATOM 816 O O . ARG A 1 106 ? -8.109 -0.705 -12.252 1.00 90.81 106 ARG A O 1
ATOM 823 N N . SER A 1 107 ? -9.943 -0.175 -13.451 1.00 90.81 107 SER A N 1
ATOM 824 C CA . SER A 1 107 ? -9.367 0.985 -14.130 1.00 90.81 107 SER A CA 1
ATOM 825 C C . SER A 1 107 ? -8.011 0.695 -14.778 1.00 90.81 107 SER A C 1
ATOM 827 O O . SER A 1 107 ? -7.145 1.550 -14.787 1.00 90.81 107 SER A O 1
ATOM 829 N N . GLY A 1 108 ? -7.806 -0.507 -15.322 1.00 89.12 108 GLY A N 1
ATOM 830 C CA . GLY A 1 108 ? -6.539 -0.883 -15.951 1.00 89.12 108 GLY A CA 1
ATOM 831 C C . GLY A 1 108 ? -5.511 -1.527 -15.019 1.00 89.12 108 GLY A C 1
ATOM 832 O O . GLY A 1 108 ? -4.475 -1.984 -15.494 1.00 89.12 108 GLY A O 1
ATOM 833 N N . VAL A 1 109 ? -5.777 -1.581 -13.714 1.00 91.88 109 VAL A N 1
ATOM 834 C CA . VAL A 1 109 ? -4.857 -2.090 -12.691 1.00 91.88 109 VAL A CA 1
ATOM 835 C C . VAL A 1 109 ? -5.336 -3.442 -12.171 1.00 91.88 109 VAL A C 1
ATOM 837 O O . VAL A 1 109 ? -6.486 -3.595 -11.762 1.00 91.88 109 VAL A O 1
ATOM 840 N N . ASN A 1 110 ? -4.438 -4.427 -12.172 1.00 90.94 110 ASN A N 1
ATOM 841 C CA . ASN A 1 110 ? -4.650 -5.763 -11.622 1.00 90.94 110 ASN A CA 1
ATOM 842 C C . ASN A 1 110 ? -4.218 -5.815 -10.146 1.00 90.94 110 ASN A C 1
ATOM 844 O O . ASN A 1 110 ? -3.042 -5.998 -9.819 1.00 90.94 110 ASN A O 1
ATOM 848 N N . TYR A 1 111 ? -5.179 -5.646 -9.248 1.00 93.25 111 TYR A N 1
ATOM 849 C CA . TYR A 1 111 ? -4.987 -5.810 -7.813 1.00 93.25 111 TYR A CA 1
ATOM 850 C C . TYR A 1 111 ? -5.039 -7.284 -7.432 1.00 93.25 111 TYR A C 1
ATOM 852 O O . TYR A 1 111 ? -5.747 -8.081 -8.044 1.00 93.25 111 TYR A O 1
ATOM 860 N N . ALA A 1 112 ? -4.269 -7.638 -6.414 1.00 89.50 112 ALA A N 1
ATOM 861 C CA . ALA A 1 112 ? -4.101 -9.012 -5.971 1.00 89.50 112 ALA A CA 1
ATOM 862 C C . ALA A 1 112 ? -5.174 -9.460 -4.979 1.00 89.50 112 ALA A C 1
ATOM 864 O O . ALA A 1 112 ? -5.518 -10.636 -4.926 1.00 89.50 112 ALA A O 1
ATOM 865 N N . ALA A 1 113 ? -5.673 -8.526 -4.177 1.00 90.56 113 ALA A N 1
ATOM 866 C CA . ALA A 1 113 ? -6.663 -8.811 -3.158 1.00 90.56 113 ALA A CA 1
ATOM 867 C C . ALA A 1 113 ? -7.526 -7.584 -2.887 1.00 90.56 113 ALA A C 1
ATOM 869 O O . ALA A 1 113 ? -7.190 -6.456 -3.270 1.00 90.56 113 ALA A O 1
ATOM 870 N N . VAL A 1 114 ? -8.619 -7.817 -2.172 1.00 94.38 114 VAL A N 1
ATOM 871 C CA . VAL A 1 114 ? -9.521 -6.769 -1.708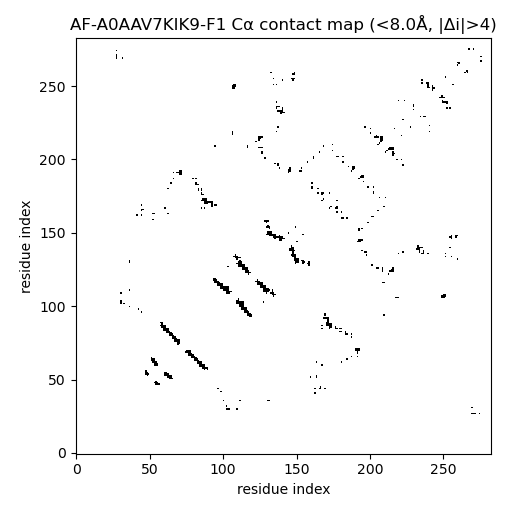 1.00 94.38 114 VAL A CA 1
ATOM 872 C C . VAL A 1 114 ? -9.762 -6.932 -0.219 1.00 94.38 114 VAL A C 1
ATOM 874 O O . VAL A 1 114 ? -10.053 -8.028 0.253 1.00 94.38 114 VAL A O 1
ATOM 877 N N . VAL A 1 115 ? -9.680 -5.831 0.524 1.00 96.06 115 VAL A N 1
ATOM 878 C CA . VAL A 1 115 ? -10.215 -5.770 1.887 1.00 96.06 115 VAL A CA 1
ATOM 879 C C . VAL A 1 115 ? -11.564 -5.070 1.830 1.00 96.06 115 VAL A C 1
ATOM 881 O O . VAL A 1 115 ? -11.651 -3.883 1.519 1.00 96.06 115 VAL A O 1
ATOM 884 N N . GLN A 1 116 ? -12.622 -5.815 2.125 1.00 97.44 116 GLN A N 1
ATOM 885 C CA . GLN A 1 116 ? -13.964 -5.277 2.303 1.00 97.44 116 GLN A CA 1
ATOM 886 C C . GLN A 1 116 ? -14.057 -4.644 3.691 1.00 97.44 116 GLN A C 1
ATOM 888 O O . GLN A 1 116 ? -13.875 -5.325 4.702 1.00 97.44 116 GLN A O 1
ATOM 893 N N . VAL A 1 117 ? -14.382 -3.357 3.740 1.00 97.62 117 VAL A N 1
ATOM 894 C CA . VAL A 1 117 ? -14.673 -2.617 4.971 1.00 97.62 117 VAL A CA 1
ATOM 895 C C . VAL A 1 117 ? -16.185 -2.511 5.093 1.00 97.62 117 VAL A C 1
ATOM 897 O O . VAL A 1 117 ? -16.819 -1.904 4.236 1.00 97.62 117 VAL A O 1
ATOM 900 N N . SER A 1 118 ? -16.781 -3.093 6.133 1.00 97.75 118 SER A N 1
ATOM 901 C CA . SER A 1 118 ? -18.225 -2.975 6.394 1.00 97.75 118 SER A CA 1
ATOM 902 C C . SER A 1 118 ? -18.464 -2.207 7.687 1.00 97.75 118 SER A C 1
ATOM 904 O O . SER A 1 118 ? -18.118 -2.688 8.762 1.00 97.75 118 SER A O 1
ATOM 906 N N . HIS A 1 119 ? -19.060 -1.021 7.584 1.00 97.31 119 HIS A N 1
ATOM 907 C CA . HIS A 1 119 ? -19.398 -0.170 8.726 1.00 97.31 119 HIS A CA 1
ATOM 908 C C . HIS A 1 119 ? -20.720 -0.590 9.368 1.00 97.31 119 HIS A C 1
ATOM 910 O O . HIS A 1 119 ? -21.623 -1.087 8.696 1.00 97.31 119 HIS A O 1
ATOM 916 N N . GLN A 1 120 ? -20.881 -0.313 10.662 1.00 95.50 120 GLN A N 1
ATOM 917 C CA . GLN A 1 120 ? -22.133 -0.523 11.403 1.00 95.50 120 GLN A CA 1
ATOM 918 C C . GLN A 1 120 ? -23.312 0.272 10.819 1.00 95.50 120 GLN A C 1
ATOM 920 O O . GLN A 1 120 ? -24.462 -0.126 10.984 1.00 95.50 120 GLN A O 1
ATOM 925 N N . SER A 1 121 ? -23.037 1.361 10.092 1.00 95.88 121 SER A N 1
ATOM 926 C CA . SER A 1 121 ? -24.039 2.122 9.334 1.00 95.88 121 SER A CA 1
ATOM 927 C C . SER A 1 121 ? -24.617 1.360 8.131 1.00 95.88 121 SER A C 1
ATOM 929 O O . SER A 1 121 ? -25.574 1.828 7.521 1.00 95.88 121 SER A O 1
ATOM 931 N N . GLY A 1 122 ? -24.036 0.213 7.763 1.00 96.94 122 GLY A N 1
ATOM 932 C CA . GLY A 1 122 ? -24.394 -0.572 6.581 1.00 96.94 122 GLY A CA 1
ATOM 933 C C . GLY A 1 122 ? -23.617 -0.194 5.315 1.00 96.94 122 GLY A C 1
ATOM 934 O O . GLY A 1 122 ? -23.714 -0.908 4.316 1.00 96.94 122 GLY A O 1
ATOM 935 N N . LEU A 1 123 ? -22.825 0.885 5.349 1.00 97.81 123 LEU A N 1
ATOM 936 C CA . LEU A 1 123 ? -21.949 1.274 4.243 1.00 97.81 123 LEU A CA 1
ATOM 937 C C . LEU A 1 123 ? -20.795 0.278 4.081 1.00 97.81 123 LEU A C 1
ATOM 939 O O . LEU A 1 123 ? -20.231 -0.209 5.066 1.00 97.81 123 LEU A O 1
ATOM 943 N N . LYS A 1 124 ? -20.444 -0.009 2.826 1.00 97.88 124 LYS A N 1
ATOM 944 C CA . LYS A 1 124 ? -19.370 -0.934 2.464 1.00 97.88 124 LYS A CA 1
ATOM 945 C C . LYS A 1 124 ? -18.420 -0.275 1.481 1.00 97.88 124 LYS A C 1
ATOM 947 O O . LYS A 1 124 ? -18.882 0.341 0.526 1.00 97.88 124 LYS A O 1
ATOM 952 N N . PHE A 1 125 ? -17.125 -0.457 1.703 1.00 97.88 125 PHE A N 1
ATOM 953 C CA . PHE A 1 125 ? -16.060 0.076 0.856 1.00 97.88 125 PHE A CA 1
ATOM 954 C C . PHE A 1 125 ? -15.040 -1.012 0.539 1.00 97.88 125 PHE A C 1
ATOM 956 O O . PHE A 1 125 ? -14.898 -1.983 1.287 1.00 97.88 125 PHE A O 1
ATOM 963 N N . GLN A 1 126 ? -14.308 -0.829 -0.556 1.00 97.38 126 GLN A N 1
ATOM 964 C CA . GLN A 1 126 ? -13.259 -1.747 -0.986 1.00 97.38 126 GLN A CA 1
ATOM 965 C C . GLN A 1 126 ? -11.899 -1.067 -0.909 1.00 97.38 126 GLN A C 1
ATOM 967 O O . GLN A 1 126 ? -11.709 0.017 -1.451 1.00 97.38 126 GLN A O 1
ATOM 972 N N . LEU A 1 127 ? -10.943 -1.730 -0.263 1.00 97.81 127 LEU A N 1
ATOM 973 C CA . LEU A 1 127 ? -9.530 -1.380 -0.352 1.00 97.81 127 LEU A CA 1
ATOM 974 C C . LEU A 1 127 ? -8.872 -2.332 -1.341 1.00 97.81 127 LEU A C 1
ATOM 976 O O . LEU A 1 127 ? -8.865 -3.545 -1.126 1.00 97.81 127 LEU A O 1
ATOM 980 N N . LEU A 1 128 ? -8.324 -1.786 -2.418 1.00 97.31 128 LEU A N 1
ATOM 981 C CA . LEU A 1 128 ? -7.672 -2.551 -3.471 1.00 97.31 128 LEU A CA 1
ATOM 982 C C . LEU A 1 128 ? -6.194 -2.722 -3.121 1.00 97.31 128 LEU A C 1
ATOM 984 O O . LEU A 1 128 ? -5.470 -1.731 -2.996 1.00 97.31 128 LEU A O 1
ATOM 988 N N . ILE A 1 129 ? -5.750 -3.967 -2.932 1.00 96.56 129 ILE A N 1
ATOM 989 C CA . ILE A 1 129 ? -4.405 -4.288 -2.442 1.00 96.56 129 ILE A CA 1
ATOM 990 C C . ILE A 1 129 ? -3.494 -4.673 -3.619 1.00 96.56 129 ILE A C 1
ATOM 992 O O . ILE A 1 129 ? -3.763 -5.666 -4.307 1.00 96.56 129 ILE A O 1
ATOM 996 N N . PRO A 1 130 ? -2.409 -3.919 -3.878 1.00 95.62 130 PRO A N 1
ATOM 997 C CA . PRO A 1 130 ? -1.406 -4.292 -4.868 1.00 95.62 130 PRO A CA 1
ATOM 998 C C . PRO A 1 130 ? -0.698 -5.590 -4.475 1.00 95.62 130 PRO A C 1
ATOM 1000 O O . PRO A 1 130 ? -0.380 -5.804 -3.308 1.00 95.62 130 PRO A O 1
ATOM 1003 N N . GLY A 1 131 ? -0.390 -6.426 -5.460 1.00 92.31 131 GLY A N 1
ATOM 1004 C CA . GLY A 1 131 ? 0.438 -7.615 -5.285 1.00 92.31 131 GLY A CA 1
ATOM 1005 C C . GLY A 1 131 ? 1.581 -7.667 -6.285 1.00 92.31 131 GLY A C 1
ATOM 1006 O O . GLY A 1 131 ? 1.891 -6.698 -6.985 1.00 92.31 131 GLY A O 1
ATOM 1007 N N . THR A 1 132 ? 2.239 -8.822 -6.357 1.00 89.25 132 THR A N 1
ATOM 1008 C CA . THR A 1 132 ? 3.258 -9.040 -7.386 1.00 89.25 132 THR A CA 1
ATOM 1009 C C . THR A 1 132 ? 2.607 -8.956 -8.765 1.00 89.25 132 THR A C 1
ATOM 1011 O O . THR A 1 132 ? 1.512 -9.465 -8.983 1.00 89.25 132 THR A O 1
ATOM 1014 N N . ARG A 1 133 ? 3.299 -8.315 -9.709 1.00 90.38 133 ARG A N 1
ATOM 1015 C CA . ARG A 1 133 ? 2.825 -8.025 -11.070 1.00 90.38 133 ARG A CA 1
ATOM 1016 C C . ARG A 1 133 ? 1.681 -7.023 -11.154 1.00 90.38 133 ARG A C 1
ATOM 1018 O O . ARG A 1 133 ? 1.204 -6.811 -12.263 1.00 90.38 133 ARG A O 1
ATOM 1025 N N . THR A 1 134 ? 1.257 -6.367 -10.078 1.00 93.50 134 THR A N 1
ATOM 1026 C CA . THR A 1 134 ? 0.328 -5.238 -10.217 1.00 93.50 134 THR A CA 1
ATOM 1027 C C . THR A 1 134 ? 0.937 -4.177 -11.135 1.00 93.50 134 THR A C 1
ATOM 1029 O O . THR A 1 134 ? 2.124 -3.853 -11.017 1.00 93.50 134 THR A O 1
ATOM 1032 N N . TYR A 1 135 ? 0.143 -3.683 -12.083 1.00 94.12 135 TYR A N 1
ATOM 1033 C CA . TYR A 1 135 ? 0.487 -2.514 -12.879 1.00 94.12 135 TYR A CA 1
ATOM 1034 C C . TYR A 1 135 ? 0.389 -1.255 -12.008 1.00 94.12 135 TYR A C 1
ATOM 1036 O O . TYR A 1 135 ? -0.672 -0.939 -11.481 1.00 94.12 135 TYR A O 1
ATOM 1044 N N . ASP A 1 136 ? 1.501 -0.549 -11.848 1.00 95.62 136 ASP A N 1
ATOM 1045 C CA . ASP A 1 136 ? 1.619 0.730 -11.156 1.00 95.62 136 ASP A CA 1
ATOM 1046 C C . ASP A 1 136 ? 1.776 1.846 -12.204 1.00 95.62 136 ASP A C 1
ATOM 1048 O O . ASP A 1 136 ? 2.886 2.049 -12.712 1.00 95.62 136 ASP A O 1
ATOM 1052 N N . PRO A 1 137 ? 0.700 2.584 -12.544 1.00 94.25 137 PRO A N 1
ATOM 1053 C CA . PRO A 1 137 ? 0.772 3.671 -13.511 1.00 94.25 137 PRO A CA 1
ATOM 1054 C C . PRO A 1 137 ? 1.657 4.838 -13.070 1.00 94.25 137 PRO A C 1
ATOM 1056 O O . PRO A 1 137 ? 1.990 5.669 -13.910 1.00 94.25 137 PRO A O 1
ATOM 1059 N N . ALA A 1 138 ? 2.007 4.945 -11.784 1.00 94.50 138 ALA A N 1
ATOM 1060 C CA . ALA A 1 138 ? 2.901 5.977 -11.261 1.00 94.50 138 ALA A CA 1
ATOM 1061 C C . ALA A 1 138 ? 4.374 5.526 -11.194 1.00 94.50 138 ALA A C 1
ATOM 1063 O O . ALA A 1 138 ? 5.234 6.302 -10.751 1.00 94.50 138 ALA A O 1
ATOM 1064 N N . GLY A 1 139 ? 4.660 4.293 -11.634 1.00 93.38 139 GLY A N 1
ATOM 1065 C CA . GLY A 1 139 ? 6.009 3.755 -11.759 1.00 93.38 139 GLY A CA 1
ATOM 1066 C C . GLY A 1 139 ? 6.892 4.571 -12.708 1.00 93.38 139 GLY A C 1
ATOM 1067 O O . GLY A 1 139 ? 6.462 5.546 -13.320 1.00 93.38 139 GLY A O 1
ATOM 1068 N N . ILE A 1 140 ? 8.162 4.186 -12.823 1.00 91.44 140 ILE A N 1
ATOM 1069 C CA . ILE A 1 140 ? 9.144 4.859 -13.686 1.00 91.44 140 ILE A CA 1
ATOM 1070 C C . ILE A 1 140 ? 9.623 3.881 -14.757 1.00 91.44 140 ILE A C 1
ATOM 1072 O O . ILE A 1 140 ? 10.237 2.857 -14.448 1.00 91.44 140 ILE A O 1
ATOM 1076 N N . SER A 1 141 ? 9.362 4.193 -16.028 1.00 89.12 141 SER A N 1
ATOM 1077 C CA . SER A 1 141 ? 9.773 3.351 -17.151 1.00 89.12 141 SER A CA 1
ATOM 1078 C C . SER A 1 141 ? 11.271 3.075 -17.116 1.00 89.12 141 SER A C 1
ATOM 1080 O O . SER A 1 141 ? 12.091 3.984 -17.022 1.00 89.12 141 SER A O 1
ATOM 1082 N N . GLY A 1 142 ? 11.630 1.796 -17.224 1.00 85.06 142 GLY A N 1
ATOM 1083 C CA . GLY A 1 142 ? 13.026 1.355 -17.229 1.00 85.06 142 GLY A CA 1
ATOM 1084 C C . GLY A 1 142 ? 13.663 1.213 -15.845 1.00 85.06 142 GLY A C 1
ATOM 1085 O O . GLY A 1 142 ? 14.687 0.538 -15.746 1.00 85.06 142 GLY A O 1
ATOM 1086 N N . ASP A 1 143 ? 13.045 1.724 -14.776 1.00 89.56 143 ASP A N 1
ATOM 1087 C CA . ASP A 1 143 ? 13.604 1.596 -13.430 1.00 89.56 143 ASP A CA 1
ATOM 1088 C C . ASP A 1 143 ? 13.686 0.111 -13.002 1.00 89.56 143 ASP A C 1
ATOM 1090 O O . ASP A 1 143 ? 12.783 -0.693 -13.285 1.00 89.56 143 ASP A O 1
ATOM 1094 N N . PRO A 1 144 ? 14.790 -0.336 -12.383 1.00 83.56 144 PRO A N 1
ATOM 1095 C CA . PRO A 1 144 ? 14.926 -1.727 -11.966 1.00 83.56 144 PRO A CA 1
ATOM 1096 C C . PRO A 1 144 ? 14.020 -2.114 -10.785 1.00 83.56 144 PRO A C 1
ATOM 1098 O O . PRO A 1 144 ? 13.652 -3.289 -10.702 1.00 83.5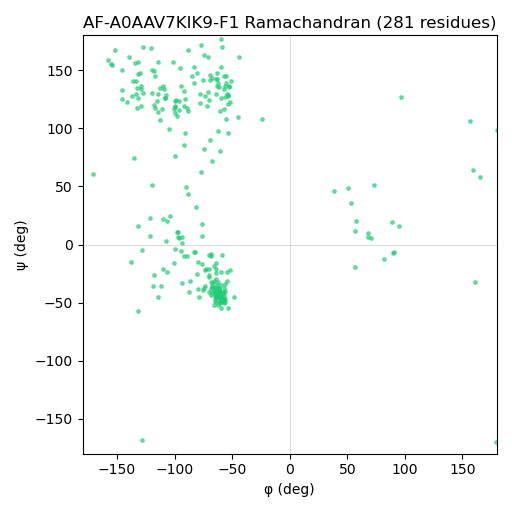6 144 PRO A O 1
ATOM 1101 N N . HIS A 1 145 ? 13.628 -1.167 -9.926 1.00 82.56 145 HIS A N 1
ATOM 1102 C CA . HIS A 1 145 ? 12.895 -1.415 -8.677 1.00 82.56 145 HIS A CA 1
ATOM 1103 C C . HIS A 1 145 ? 11.464 -0.827 -8.703 1.00 82.56 145 HIS A C 1
ATOM 1105 O O . HIS A 1 145 ? 10.497 -1.536 -8.399 1.00 82.56 145 HIS A O 1
ATOM 1111 N N . CYS A 1 146 ? 11.286 0.416 -9.166 1.00 90.44 146 CYS A N 1
ATOM 1112 C CA . CYS A 1 146 ? 10.010 1.140 -9.208 1.00 90.44 146 CYS A CA 1
ATOM 1113 C C . CYS A 1 146 ? 9.357 1.224 -10.603 1.00 90.44 146 CYS A C 1
ATOM 1115 O O . CYS A 1 146 ? 8.539 2.106 -10.853 1.00 90.44 146 CYS A O 1
ATOM 1117 N N . SER A 1 147 ? 9.657 0.287 -11.516 1.00 91.94 147 SER A N 1
ATOM 1118 C CA . SER A 1 147 ? 8.986 0.209 -12.832 1.00 91.94 147 SER A CA 1
ATOM 1119 C C . SER A 1 147 ? 7.476 0.027 -12.751 1.00 91.94 147 SER A C 1
ATOM 1121 O O . SER A 1 147 ? 6.949 -0.376 -11.728 1.00 91.94 147 SER A O 1
ATOM 1123 N N . GLU A 1 148 ? 6.779 0.145 -13.866 1.00 92.31 148 GLU A N 1
ATOM 1124 C CA . GLU A 1 148 ? 5.339 -0.092 -14.011 1.00 92.31 148 GLU A CA 1
ATOM 1125 C C . GLU A 1 148 ? 4.857 -1.446 -13.468 1.00 92.31 148 GLU A C 1
ATOM 1127 O O . GLU A 1 148 ? 3.682 -1.611 -13.176 1.00 92.31 148 GLU A O 1
ATOM 1132 N N . ARG A 1 149 ? 5.737 -2.442 -13.333 1.00 92.56 149 ARG A N 1
ATOM 1133 C CA . ARG A 1 149 ? 5.434 -3.730 -12.697 1.00 92.56 149 ARG A CA 1
ATOM 1134 C C . ARG A 1 149 ? 5.875 -3.719 -11.234 1.00 92.56 149 ARG A C 1
ATOM 1136 O O . ARG A 1 149 ? 7.070 -3.580 -10.962 1.00 92.56 149 ARG A O 1
ATOM 1143 N N . VAL A 1 150 ? 4.955 -3.983 -10.308 1.00 93.38 150 VAL A N 1
ATOM 1144 C CA . VAL A 1 150 ? 5.276 -4.229 -8.892 1.00 93.38 150 VAL A CA 1
ATOM 1145 C C . VAL A 1 150 ? 5.980 -5.585 -8.736 1.00 93.38 150 VAL A C 1
ATOM 1147 O O . VAL A 1 150 ? 5.493 -6.621 -9.192 1.00 93.38 150 VAL A O 1
ATOM 1150 N N . GLY A 1 151 ? 7.168 -5.586 -8.125 1.00 91.31 151 GLY A N 1
ATOM 1151 C CA . GLY A 1 151 ? 7.927 -6.801 -7.808 1.00 91.31 151 GLY A CA 1
ATOM 1152 C C . GLY A 1 151 ? 7.568 -7.396 -6.444 1.00 91.31 151 GLY A C 1
ATOM 1153 O O . GLY A 1 151 ? 6.955 -6.721 -5.624 1.00 91.31 151 GLY A O 1
ATOM 1154 N N . ASN A 1 152 ? 8.009 -8.634 -6.190 1.00 88.50 152 ASN A N 1
ATOM 1155 C CA . ASN A 1 152 ? 7.677 -9.380 -4.969 1.00 88.50 152 ASN A CA 1
ATOM 1156 C C . ASN A 1 152 ? 8.070 -8.645 -3.673 1.00 88.50 152 ASN A C 1
ATOM 1158 O O . ASN A 1 152 ? 7.257 -8.513 -2.762 1.00 88.50 152 ASN A O 1
ATOM 1162 N N . ALA A 1 153 ? 9.297 -8.113 -3.613 1.00 90.88 153 ALA A N 1
ATOM 1163 C CA . ALA A 1 153 ? 9.772 -7.359 -2.450 1.00 90.88 153 ALA A CA 1
ATOM 1164 C C . ALA A 1 153 ? 8.898 -6.122 -2.177 1.00 90.88 153 ALA A C 1
ATOM 1166 O O . ALA A 1 153 ? 8.455 -5.914 -1.050 1.00 90.88 153 ALA A O 1
ATOM 1167 N N . CYS A 1 154 ? 8.574 -5.350 -3.222 1.00 94.62 154 CYS A N 1
ATOM 1168 C CA . CYS A 1 154 ? 7.710 -4.179 -3.095 1.00 94.62 154 CYS A CA 1
ATOM 1169 C C . CYS A 1 154 ? 6.292 -4.562 -2.657 1.00 94.62 154 CYS A C 1
ATOM 1171 O O . CYS A 1 154 ? 5.748 -3.918 -1.767 1.00 94.62 154 CYS A O 1
ATOM 1173 N N . SER A 1 155 ? 5.692 -5.607 -3.242 1.00 93.50 155 SER A N 1
ATOM 1174 C CA . SER A 1 155 ? 4.348 -6.040 -2.843 1.00 93.50 155 SER A CA 1
ATOM 1175 C C . SER A 1 155 ? 4.300 -6.545 -1.404 1.00 93.50 155 SER A C 1
ATOM 1177 O O . SER A 1 155 ? 3.366 -6.203 -0.688 1.00 93.50 155 SER A O 1
ATOM 1179 N N . SER A 1 156 ? 5.312 -7.298 -0.955 1.00 91.94 156 SER A N 1
ATOM 1180 C CA . SER A 1 156 ? 5.404 -7.764 0.437 1.00 91.94 156 SER A CA 1
ATOM 1181 C C . SER A 1 156 ? 5.501 -6.584 1.409 1.00 91.94 156 SER A C 1
ATOM 1183 O O . SER A 1 156 ? 4.773 -6.536 2.399 1.00 91.94 156 SER A O 1
ATOM 1185 N N . ALA A 1 157 ? 6.329 -5.583 1.093 1.00 95.00 157 ALA A N 1
ATOM 1186 C CA . ALA A 1 157 ? 6.478 -4.391 1.921 1.00 95.00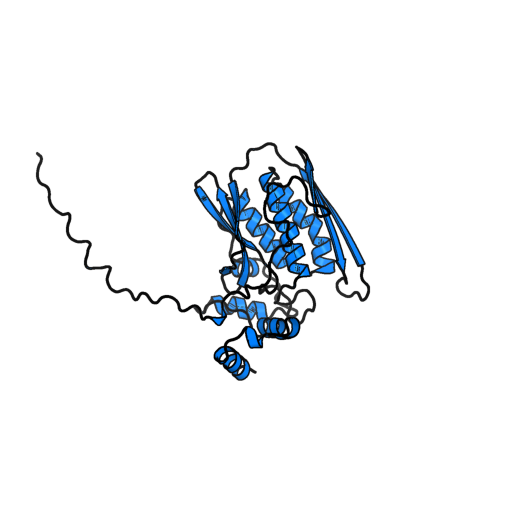 157 ALA A CA 1
ATOM 1187 C C . ALA A 1 157 ? 5.187 -3.549 1.981 1.00 95.00 157 ALA A C 1
ATOM 1189 O O . ALA A 1 157 ? 4.748 -3.179 3.071 1.00 95.00 157 ALA A O 1
ATOM 1190 N N . ILE A 1 158 ? 4.535 -3.306 0.833 1.00 96.25 158 ILE A N 1
ATOM 1191 C CA . ILE A 1 158 ? 3.235 -2.611 0.755 1.00 96.25 158 ILE A CA 1
ATOM 1192 C C . ILE A 1 158 ? 2.196 -3.343 1.611 1.00 96.25 158 ILE A C 1
ATOM 1194 O O . ILE A 1 158 ? 1.538 -2.727 2.451 1.00 96.25 158 ILE A O 1
ATOM 1198 N N . LEU A 1 159 ? 2.074 -4.661 1.427 1.00 94.19 159 LEU A N 1
ATOM 1199 C CA . LEU A 1 159 ? 1.117 -5.485 2.155 1.00 94.19 159 LEU A CA 1
ATOM 1200 C C . LEU A 1 159 ? 1.351 -5.419 3.666 1.00 94.19 159 LEU A C 1
ATOM 1202 O O . LEU A 1 159 ? 0.398 -5.213 4.410 1.00 94.19 159 LEU A O 1
ATOM 1206 N N . LYS A 1 160 ? 2.600 -5.552 4.124 1.00 94.44 160 LYS A N 1
ATOM 1207 C CA . LYS A 1 160 ? 2.956 -5.501 5.550 1.00 94.44 160 LYS A CA 1
ATOM 1208 C C . LYS A 1 160 ? 2.549 -4.176 6.190 1.00 94.44 160 LYS A C 1
ATOM 1210 O O . LYS A 1 160 ? 1.944 -4.183 7.260 1.00 94.44 160 LYS A O 1
ATOM 1215 N N . VAL A 1 161 ? 2.809 -3.050 5.525 1.00 97.31 161 VAL A N 1
ATOM 1216 C CA . VAL A 1 161 ? 2.415 -1.723 6.026 1.00 97.31 161 VAL A CA 1
ATOM 1217 C C . VAL A 1 161 ? 0.897 -1.583 6.080 1.00 97.31 161 VAL A C 1
ATOM 1219 O O . VAL A 1 161 ? 0.356 -1.208 7.118 1.00 97.31 161 VAL A O 1
ATOM 1222 N N . VAL A 1 162 ? 0.199 -1.943 4.998 1.00 97.00 162 VAL A N 1
ATOM 1223 C CA . VAL A 1 162 ? -1.269 -1.881 4.941 1.00 97.00 162 VAL A CA 1
ATOM 1224 C C . VAL A 1 162 ? -1.894 -2.773 6.008 1.00 97.00 162 VAL A C 1
ATOM 1226 O O . VAL A 1 162 ? -2.806 -2.346 6.710 1.00 97.00 162 VAL A O 1
ATOM 1229 N N . TYR A 1 163 ? -1.378 -3.987 6.174 1.00 94.88 163 TYR A N 1
ATOM 1230 C CA . TYR A 1 163 ? -1.849 -4.934 7.171 1.00 94.88 163 TYR A CA 1
ATOM 1231 C C . TYR A 1 163 ? -1.703 -4.384 8.593 1.00 94.88 163 TYR A C 1
ATOM 1233 O O . TYR A 1 163 ? -2.678 -4.372 9.342 1.00 94.88 163 TYR A O 1
ATOM 1241 N N . VAL A 1 164 ? -0.525 -3.860 8.958 1.00 96.44 164 VAL A N 1
ATOM 1242 C CA . VAL A 1 164 ? -0.316 -3.245 10.280 1.00 96.44 164 VAL A CA 1
ATOM 1243 C C . VAL A 1 164 ? -1.249 -2.057 10.488 1.00 96.44 164 VAL A C 1
ATOM 1245 O O . VAL A 1 164 ? -1.803 -1.912 11.573 1.00 96.44 164 VAL A O 1
ATOM 1248 N N . SER A 1 165 ? -1.476 -1.230 9.466 1.00 97.88 165 SER A N 1
ATOM 1249 C CA . SER A 1 165 ? -2.429 -0.120 9.553 1.00 97.88 165 SER A CA 1
ATOM 1250 C C . SER A 1 165 ? -3.871 -0.588 9.773 1.00 97.88 165 SER A C 1
ATOM 1252 O O . SER A 1 165 ? -4.584 -0.001 10.583 1.00 97.88 165 SER A O 1
ATOM 1254 N N . LEU A 1 166 ? -4.301 -1.662 9.107 1.00 96.75 166 LEU A N 1
ATOM 1255 C CA . LEU A 1 166 ? -5.625 -2.256 9.313 1.00 96.75 166 LEU A CA 1
ATOM 1256 C C . LEU A 1 166 ? -5.780 -2.821 10.730 1.00 96.75 166 LEU A C 1
ATOM 1258 O O . LEU A 1 166 ? -6.798 -2.572 11.376 1.00 96.75 166 LEU A O 1
ATOM 1262 N N . VAL A 1 167 ? -4.760 -3.523 11.239 1.00 95.06 167 VAL A N 1
ATOM 1263 C CA . VAL A 1 167 ? -4.738 -4.019 12.624 1.00 95.06 167 VAL A CA 1
ATOM 1264 C C . VAL A 1 167 ? -4.761 -2.857 13.617 1.00 95.06 167 VAL A C 1
ATOM 1266 O O . VAL A 1 167 ? -5.557 -2.875 14.551 1.00 95.06 167 VAL A O 1
ATOM 1269 N N . ALA A 1 168 ? -3.951 -1.816 13.403 1.00 95.94 168 ALA A N 1
ATOM 1270 C CA . ALA A 1 168 ? -3.941 -0.622 14.245 1.00 95.94 168 ALA A CA 1
ATOM 1271 C C . ALA A 1 168 ? -5.333 0.021 14.314 1.00 95.94 168 ALA A C 1
ATOM 1273 O O . ALA A 1 168 ? -5.830 0.299 15.405 1.00 95.94 168 ALA A O 1
ATOM 1274 N N . ALA A 1 169 ? -5.996 0.193 13.167 1.00 96.06 169 ALA A N 1
ATOM 1275 C CA . ALA A 1 169 ? -7.337 0.764 13.100 1.00 96.06 169 ALA A CA 1
ATOM 1276 C C . ALA A 1 169 ? -8.383 -0.118 13.812 1.00 96.06 169 ALA A C 1
ATOM 1278 O O . ALA A 1 169 ? -9.192 0.397 14.580 1.00 96.06 169 ALA A O 1
ATOM 1279 N N . LEU A 1 170 ? -8.328 -1.447 13.638 1.00 94.31 170 LEU A N 1
ATOM 1280 C CA . LEU A 1 170 ? -9.177 -2.405 14.368 1.00 94.31 170 LEU A CA 1
ATOM 1281 C C . LEU A 1 170 ? -8.934 -2.418 15.884 1.00 94.31 170 LEU A C 1
ATOM 1283 O O . LEU A 1 170 ? -9.793 -2.857 16.647 1.00 94.31 170 LEU A O 1
ATOM 1287 N N . LYS A 1 171 ? -7.769 -1.950 16.328 1.00 93.25 171 LYS A N 1
ATOM 1288 C CA . LYS A 1 171 ? -7.424 -1.800 17.743 1.00 93.25 171 LYS A CA 1
ATOM 1289 C C . LYS A 1 171 ? -7.640 -0.365 18.248 1.00 93.25 171 LYS A C 1
ATOM 1291 O O . LYS A 1 171 ? -7.226 -0.054 19.358 1.00 93.25 171 LYS A O 1
ATOM 1296 N N . GLY A 1 172 ? -8.291 0.497 17.462 1.00 95.00 172 GLY A N 1
ATOM 1297 C CA . GLY A 1 172 ? -8.684 1.845 17.876 1.00 95.00 172 GLY A CA 1
ATOM 1298 C C . GLY A 1 172 ? -7.639 2.937 17.632 1.00 95.00 172 GLY A C 1
ATOM 1299 O O . GLY A 1 172 ? -7.708 3.989 18.266 1.00 95.00 172 GLY A O 1
ATOM 1300 N N . ALA A 1 173 ? -6.662 2.725 16.744 1.00 96.25 173 ALA A N 1
ATOM 1301 C CA . ALA A 1 173 ? -5.780 3.804 16.296 1.00 96.25 173 ALA A CA 1
ATOM 1302 C C . ALA A 1 173 ? -6.568 4.891 15.545 1.00 96.25 173 ALA A C 1
ATOM 1304 O O . ALA A 1 173 ? -7.474 4.592 14.763 1.00 96.25 173 ALA A O 1
ATOM 1305 N N . SER A 1 174 ? -6.192 6.155 15.749 1.00 96.44 174 SER A N 1
ATOM 1306 C CA . SER A 1 174 ? -6.751 7.279 14.996 1.00 96.44 174 SER A CA 1
ATOM 1307 C C . SER A 1 174 ? -6.152 7.379 13.588 1.00 96.44 174 SER A C 1
ATOM 1309 O O . SER A 1 174 ? -5.155 6.726 13.265 1.00 96.44 174 SER A O 1
ATOM 1311 N N . ILE A 1 175 ? -6.722 8.258 12.758 1.00 96.94 175 ILE A N 1
ATOM 1312 C CA . ILE A 1 175 ? -6.170 8.590 11.439 1.00 96.94 175 ILE A CA 1
ATOM 1313 C C . ILE A 1 175 ? -4.723 9.103 11.538 1.00 96.94 175 ILE A C 1
ATOM 1315 O O . ILE A 1 175 ? -3.884 8.745 10.714 1.00 96.94 175 ILE A O 1
ATOM 1319 N N . GLU A 1 176 ? -4.387 9.876 12.575 1.00 97.75 176 GLU A N 1
ATOM 1320 C CA . GLU A 1 176 ? -3.017 10.330 12.844 1.00 97.75 176 GLU A CA 1
ATOM 1321 C C . GLU A 1 176 ? -2.086 9.153 13.138 1.00 97.75 176 GLU A C 1
ATOM 1323 O O . GLU A 1 176 ? -0.966 9.121 12.631 1.00 97.75 176 GLU A O 1
ATOM 1328 N N . GLY A 1 177 ? -2.564 8.160 13.892 1.00 97.50 177 GLY A N 1
ATOM 1329 C CA . GLY A 1 177 ? -1.832 6.925 14.158 1.00 97.50 177 GLY A CA 1
ATOM 1330 C C . GLY A 1 177 ? -1.524 6.135 12.885 1.00 97.50 177 GLY A C 1
ATOM 1331 O O . GLY A 1 177 ? -0.398 5.677 12.690 1.00 97.50 177 GLY A O 1
ATOM 1332 N N . ILE A 1 178 ? -2.489 6.040 11.965 1.00 98.06 178 ILE A N 1
ATOM 1333 C CA . ILE A 1 178 ? -2.261 5.428 10.647 1.00 98.06 178 ILE A CA 1
ATOM 1334 C C . ILE A 1 178 ? -1.246 6.239 9.845 1.00 98.06 178 ILE A C 1
ATOM 1336 O O . ILE A 1 178 ? -0.286 5.679 9.314 1.00 98.06 178 ILE A O 1
ATOM 1340 N N . ASN A 1 179 ? -1.388 7.565 9.814 1.00 98.31 179 ASN A N 1
ATOM 1341 C CA . ASN A 1 179 ? -0.445 8.440 9.121 1.00 98.31 179 ASN A CA 1
ATOM 1342 C C . ASN A 1 179 ? 0.984 8.307 9.680 1.00 98.31 179 ASN A C 1
ATOM 1344 O O . ASN A 1 179 ? 1.951 8.366 8.917 1.00 98.31 179 ASN A O 1
ATOM 1348 N N . GLN A 1 180 ? 1.133 8.079 10.987 1.00 98.31 180 GLN A N 1
ATOM 1349 C CA . GLN A 1 180 ? 2.424 7.864 11.636 1.00 98.31 180 GLN A CA 1
ATOM 1350 C C . GLN A 1 180 ? 3.118 6.582 11.151 1.00 98.31 180 GLN A C 1
ATOM 1352 O O . GLN A 1 180 ? 4.323 6.619 10.907 1.00 98.31 180 GLN A O 1
ATOM 1357 N N . ILE A 1 181 ? 2.380 5.486 10.932 1.00 98.50 181 ILE A N 1
ATOM 1358 C CA . ILE A 1 181 ? 2.924 4.236 10.363 1.00 98.50 181 ILE A CA 1
ATOM 1359 C C . ILE A 1 181 ? 3.500 4.493 8.965 1.00 98.50 181 ILE A C 1
ATOM 1361 O O . ILE A 1 181 ? 4.654 4.153 8.694 1.00 98.50 181 ILE A O 1
ATOM 1365 N N . PHE A 1 182 ? 2.726 5.138 8.085 1.00 98.44 182 PHE A N 1
ATOM 1366 C CA . PHE A 1 182 ? 3.175 5.461 6.725 1.00 98.44 182 PHE A CA 1
ATOM 1367 C C . PHE A 1 182 ? 4.383 6.403 6.731 1.00 98.44 182 PHE A C 1
ATOM 1369 O O . PHE A 1 182 ? 5.334 6.196 5.977 1.00 98.44 182 PHE A O 1
ATOM 1376 N N . SER A 1 183 ? 4.385 7.390 7.629 1.00 98.19 183 SER A N 1
ATOM 1377 C CA . SER A 1 183 ? 5.494 8.337 7.791 1.00 98.19 183 SER A CA 1
ATOM 1378 C C . SER A 1 183 ? 6.764 7.646 8.293 1.00 98.19 183 SER A C 1
ATOM 1380 O O . SER A 1 183 ? 7.855 7.932 7.806 1.00 98.19 183 SER A O 1
ATOM 1382 N N . ALA A 1 184 ? 6.638 6.694 9.221 1.00 98.25 184 ALA A N 1
ATOM 1383 C CA . ALA A 1 184 ? 7.758 5.898 9.716 1.00 98.25 184 ALA A CA 1
ATOM 1384 C C . ALA A 1 184 ? 8.322 4.949 8.646 1.00 98.25 184 ALA A C 1
ATOM 1386 O O . ALA A 1 184 ? 9.525 4.691 8.629 1.00 98.25 184 ALA A O 1
ATOM 1387 N N . PHE A 1 185 ? 7.476 4.444 7.743 1.00 98.31 185 PHE A N 1
ATOM 1388 C CA . PHE A 1 185 ? 7.894 3.571 6.647 1.00 98.31 185 PHE A CA 1
ATOM 1389 C C . PHE A 1 185 ? 8.489 4.326 5.446 1.00 98.31 185 PHE A C 1
ATOM 1391 O O . PHE A 1 185 ? 9.302 3.758 4.712 1.00 98.31 185 PHE A O 1
ATOM 1398 N N . LEU A 1 186 ? 8.137 5.602 5.245 1.00 97.75 186 LEU A N 1
ATOM 1399 C CA . LEU A 1 186 ? 8.589 6.408 4.104 1.00 97.75 186 LEU A CA 1
ATOM 1400 C C . LEU A 1 186 ? 10.111 6.329 3.856 1.00 97.75 186 LEU A C 1
ATOM 1402 O O . LEU A 1 186 ? 10.491 6.041 2.719 1.00 97.75 186 LEU A O 1
ATOM 1406 N N . PRO A 1 187 ? 10.996 6.435 4.871 1.00 97.50 187 PRO A N 1
ATOM 1407 C CA . PRO A 1 187 ? 12.435 6.343 4.650 1.00 97.50 187 PRO A CA 1
ATOM 1408 C C . PRO A 1 187 ? 12.905 4.979 4.134 1.00 97.50 187 PRO A C 1
ATOM 1410 O O . PRO A 1 187 ? 13.994 4.902 3.571 1.00 97.50 187 PRO A O 1
ATOM 1413 N N . ILE A 1 188 ? 12.166 3.891 4.374 1.00 97.31 188 ILE A N 1
ATOM 1414 C CA . ILE A 1 188 ? 12.453 2.575 3.784 1.00 97.31 188 ILE A CA 1
ATOM 1415 C C . ILE A 1 188 ? 11.949 2.531 2.348 1.00 97.31 188 ILE A C 1
ATOM 1417 O O . ILE A 1 188 ? 12.688 2.103 1.462 1.00 97.31 188 ILE A O 1
ATOM 1421 N N . ASN A 1 189 ? 10.732 3.022 2.107 1.00 96.81 189 ASN A N 1
ATOM 1422 C CA . ASN A 1 189 ? 10.167 3.083 0.765 1.00 96.81 189 ASN A CA 1
ATOM 1423 C C . ASN A 1 189 ? 11.084 3.860 -0.188 1.00 96.81 189 ASN A C 1
ATOM 1425 O O . ASN A 1 189 ? 11.447 3.342 -1.235 1.00 96.81 189 ASN A O 1
ATOM 1429 N N . GLU A 1 190 ? 11.536 5.051 0.204 1.00 95.56 190 GLU A N 1
ATOM 1430 C CA . GLU A 1 190 ? 12.451 5.882 -0.590 1.00 95.56 190 GLU A CA 1
ATOM 1431 C C . GLU A 1 190 ? 13.801 5.203 -0.852 1.00 95.56 190 GLU A C 1
ATOM 1433 O O . GLU A 1 190 ? 14.358 5.331 -1.937 1.00 95.56 190 GLU A O 1
ATOM 1438 N N . THR A 1 191 ? 14.325 4.463 0.130 1.00 95.44 191 THR A N 1
ATOM 1439 C CA . THR A 1 191 ? 15.664 3.863 0.034 1.00 95.44 191 THR A CA 1
ATOM 1440 C C . THR A 1 191 ? 15.670 2.578 -0.799 1.00 95.44 191 THR A C 1
ATOM 1442 O O . THR A 1 191 ? 16.621 2.352 -1.542 1.00 95.44 191 THR A O 1
ATOM 1445 N N . TYR A 1 192 ? 14.637 1.735 -0.696 1.00 95.19 192 TYR A N 1
ATOM 1446 C CA . TYR A 1 192 ? 14.667 0.372 -1.253 1.00 95.19 192 TYR A CA 1
ATOM 1447 C C . TYR A 1 192 ? 13.629 0.099 -2.346 1.00 95.19 192 TYR A C 1
ATOM 1449 O O . TYR A 1 192 ? 13.850 -0.774 -3.183 1.00 95.19 192 TYR A O 1
ATOM 1457 N N . HIS A 1 193 ? 12.499 0.811 -2.354 1.00 94.88 193 HIS A N 1
ATOM 1458 C CA . HIS A 1 193 ? 11.340 0.433 -3.176 1.00 94.88 193 HIS A CA 1
ATOM 1459 C C . HIS A 1 193 ? 10.956 1.489 -4.214 1.00 94.88 193 HIS A C 1
ATOM 1461 O O . HIS A 1 193 ? 10.537 1.137 -5.313 1.00 94.88 193 HIS A O 1
ATOM 1467 N N . GLY A 1 194 ? 11.094 2.778 -3.890 1.00 94.50 194 GLY A N 1
ATOM 1468 C CA . GLY A 1 194 ? 10.775 3.907 -4.770 1.00 94.50 194 GLY A CA 1
ATOM 1469 C C . GLY A 1 194 ? 9.276 4.069 -5.053 1.00 94.50 194 GLY A C 1
ATOM 1470 O O . GLY A 1 194 ? 8.883 4.856 -5.912 1.00 94.50 194 GLY A O 1
ATOM 1471 N N . ARG A 1 195 ? 8.416 3.334 -4.339 1.00 95.06 195 ARG A N 1
ATOM 1472 C CA . ARG A 1 195 ? 6.969 3.209 -4.571 1.00 95.06 195 ARG A CA 1
ATOM 1473 C C . ARG A 1 195 ? 6.177 4.269 -3.809 1.00 95.06 195 ARG A C 1
ATOM 1475 O O . ARG A 1 195 ? 5.255 3.958 -3.059 1.00 95.06 195 ARG A O 1
ATOM 1482 N N . ILE A 1 196 ? 6.573 5.534 -3.928 1.00 95.31 196 ILE A N 1
ATOM 1483 C CA . ILE A 1 196 ? 6.031 6.617 -3.086 1.00 95.31 196 ILE A CA 1
ATOM 1484 C C . ILE A 1 196 ? 4.533 6.819 -3.351 1.00 95.31 196 ILE A C 1
ATOM 1486 O O . ILE A 1 196 ? 3.731 6.792 -2.422 1.00 95.31 196 ILE A O 1
ATOM 1490 N N . VAL A 1 197 ? 4.146 6.935 -4.623 1.00 96.12 197 VAL A N 1
ATOM 1491 C CA . VAL A 1 197 ? 2.771 7.275 -5.017 1.00 96.12 197 VAL A CA 1
ATOM 1492 C C . VAL A 1 197 ? 1.778 6.161 -4.685 1.00 96.12 197 VAL A C 1
ATOM 1494 O O . VAL A 1 197 ? 0.704 6.439 -4.161 1.00 96.12 197 VAL A O 1
ATOM 1497 N N . ILE A 1 198 ? 2.119 4.894 -4.941 1.00 96.81 198 ILE A N 1
ATOM 1498 C CA . ILE A 1 198 ? 1.231 3.775 -4.588 1.00 96.81 198 ILE A CA 1
ATOM 1499 C C . ILE A 1 198 ? 1.089 3.627 -3.064 1.00 96.81 198 ILE A C 1
ATOM 1501 O O . ILE A 1 198 ? 0.006 3.310 -2.587 1.00 96.81 198 ILE A O 1
ATOM 1505 N N . MET A 1 199 ? 2.131 3.931 -2.277 1.00 97.81 199 MET A N 1
ATOM 1506 C CA . MET A 1 199 ? 2.024 3.950 -0.812 1.00 97.81 199 MET A CA 1
ATOM 1507 C C . MET A 1 199 ? 1.125 5.083 -0.312 1.00 97.81 199 MET A C 1
ATOM 1509 O O . MET A 1 199 ? 0.287 4.852 0.557 1.00 97.81 199 MET A O 1
ATOM 1513 N N . GLN A 1 200 ? 1.235 6.281 -0.892 1.00 97.75 200 GLN A N 1
ATOM 1514 C CA . GLN A 1 200 ? 0.308 7.383 -0.610 1.00 97.75 200 GLN A CA 1
ATOM 1515 C C . GLN A 1 200 ? -1.132 7.019 -0.999 1.00 97.75 200 GLN A C 1
ATOM 1517 O O . GLN A 1 200 ? -2.065 7.329 -0.262 1.00 97.75 200 GLN A O 1
ATOM 1522 N N . TYR A 1 201 ? -1.317 6.299 -2.110 1.00 98.19 201 TYR A N 1
ATOM 1523 C CA . TYR A 1 201 ? -2.623 5.786 -2.510 1.00 98.19 201 TYR A CA 1
ATOM 1524 C C . TYR A 1 201 ? -3.186 4.787 -1.491 1.00 98.19 201 TYR A C 1
ATOM 1526 O O . TYR A 1 201 ? -4.349 4.890 -1.108 1.00 98.19 201 TYR A O 1
ATOM 1534 N N . MET A 1 202 ? -2.368 3.860 -0.981 1.00 98.62 202 MET A N 1
ATOM 1535 C CA . MET A 1 202 ? -2.798 2.942 0.080 1.00 98.62 202 MET A CA 1
ATOM 1536 C C . MET A 1 202 ? -3.221 3.683 1.353 1.00 98.62 202 MET A C 1
ATOM 1538 O O . MET A 1 202 ? -4.260 3.362 1.930 1.00 98.62 202 MET A O 1
ATOM 1542 N N . GLN A 1 203 ? -2.462 4.703 1.758 1.00 98.56 203 GLN A N 1
ATOM 1543 C CA . GLN A 1 203 ? -2.818 5.566 2.885 1.00 98.56 203 GLN A CA 1
ATOM 1544 C C . GLN A 1 203 ? -4.149 6.292 2.643 1.00 98.56 203 GLN A C 1
ATOM 1546 O O . GLN A 1 203 ? -5.007 6.331 3.522 1.00 98.56 203 GLN A O 1
ATOM 1551 N N . HIS A 1 204 ? -4.354 6.831 1.438 1.00 98.44 204 HIS A N 1
ATOM 1552 C CA . HIS A 1 204 ? -5.600 7.488 1.040 1.00 98.44 204 HIS A CA 1
ATOM 1553 C C . HIS A 1 204 ? -6.806 6.551 1.096 1.00 98.44 204 HIS A C 1
ATOM 1555 O O . HIS A 1 204 ? -7.849 6.936 1.630 1.00 98.44 204 HIS A O 1
ATOM 1561 N N . GLN A 1 205 ? -6.667 5.321 0.588 1.00 98.50 205 GLN A N 1
ATOM 1562 C CA . GLN A 1 205 ? -7.736 4.324 0.637 1.00 98.50 205 GLN A CA 1
ATOM 1563 C C . GLN A 1 205 ? -8.137 4.012 2.083 1.00 98.50 205 GLN A C 1
ATOM 1565 O O . GLN A 1 205 ? -9.323 4.061 2.413 1.00 98.50 205 GLN A O 1
ATOM 1570 N N . LEU A 1 206 ? -7.154 3.770 2.958 1.00 98.50 206 LEU A N 1
ATOM 1571 C CA . LEU A 1 206 ? -7.387 3.532 4.385 1.00 98.50 206 LEU A CA 1
ATOM 1572 C C . LEU A 1 206 ? -8.086 4.725 5.040 1.00 98.50 206 LEU A C 1
ATOM 1574 O O . LEU A 1 206 ? -9.106 4.558 5.705 1.00 98.50 206 LEU A O 1
ATOM 1578 N N . ASN A 1 207 ? -7.584 5.936 4.804 1.00 98.44 207 ASN A N 1
ATOM 1579 C CA . ASN A 1 207 ? -8.135 7.141 5.412 1.00 98.44 207 ASN A CA 1
ATOM 1580 C C . ASN A 1 207 ? -9.581 7.406 4.976 1.00 98.44 207 ASN A C 1
ATOM 1582 O O . ASN A 1 207 ? -10.440 7.725 5.803 1.00 98.44 207 ASN A O 1
ATOM 1586 N N . SER A 1 208 ? -9.853 7.225 3.684 1.00 98.44 208 SER A N 1
ATOM 1587 C CA . SER A 1 208 ? -11.176 7.416 3.093 1.00 98.44 208 SER A CA 1
ATOM 1588 C C . SER A 1 208 ? -12.183 6.395 3.620 1.00 98.44 208 SER A C 1
ATOM 1590 O O . SER A 1 208 ? -13.235 6.777 4.134 1.00 98.44 208 SER A O 1
ATOM 1592 N N . ALA A 1 209 ? -11.842 5.107 3.553 1.00 98.25 209 ALA A N 1
ATOM 1593 C CA . ALA A 1 209 ? -12.773 4.041 3.895 1.00 98.25 209 ALA A CA 1
ATOM 1594 C C . ALA A 1 209 ? -12.979 3.888 5.405 1.00 98.25 209 ALA A C 1
ATOM 1596 O O . ALA A 1 209 ? -14.099 3.613 5.825 1.00 98.25 209 ALA A O 1
ATOM 1597 N N . LEU A 1 210 ? -11.931 4.031 6.227 1.00 97.19 210 LEU A N 1
ATOM 1598 C CA . LEU A 1 210 ? -11.999 3.718 7.660 1.00 97.19 210 LEU A CA 1
ATOM 1599 C C . LEU A 1 210 ? -12.472 4.898 8.512 1.00 97.19 210 LEU A C 1
ATOM 1601 O O . LEU A 1 210 ? -13.260 4.699 9.432 1.00 97.19 210 LEU A O 1
ATOM 1605 N N . PHE A 1 211 ? -12.014 6.117 8.209 1.00 96.38 211 PHE A N 1
ATOM 1606 C CA . PHE A 1 211 ? -12.246 7.283 9.075 1.00 96.38 211 PHE A CA 1
ATOM 1607 C C . PHE A 1 211 ? -13.186 8.315 8.457 1.00 96.38 211 PHE A C 1
ATOM 1609 O O . PHE A 1 211 ? -13.981 8.922 9.168 1.00 96.38 211 PHE A O 1
ATOM 1616 N N . GLN A 1 212 ? -13.119 8.517 7.139 1.00 97.44 212 GLN A N 1
ATOM 1617 C CA . GLN A 1 212 ? -13.988 9.475 6.444 1.00 97.44 212 GLN A CA 1
ATOM 1618 C C . GLN A 1 212 ? -15.303 8.847 5.966 1.00 97.44 212 GLN A C 1
ATOM 1620 O O . GLN A 1 212 ? -16.197 9.576 5.543 1.00 97.44 212 GLN A O 1
ATOM 1625 N N . ILE A 1 213 ? -15.418 7.515 6.046 1.00 97.12 213 ILE A N 1
ATOM 1626 C CA . ILE A 1 213 ? -16.605 6.729 5.681 1.00 97.12 213 ILE A CA 1
ATOM 1627 C C . ILE A 1 213 ? -17.104 7.116 4.278 1.00 97.12 213 ILE A C 1
ATOM 1629 O O . ILE A 1 213 ? -18.282 7.397 4.054 1.00 97.12 213 ILE A O 1
ATOM 1633 N N . LYS A 1 214 ? -16.174 7.160 3.321 1.00 97.69 214 LYS A N 1
ATOM 1634 C CA . LYS A 1 214 ? -16.452 7.448 1.912 1.00 97.69 214 LYS A CA 1
ATOM 1635 C C . LYS A 1 214 ? -15.710 6.470 1.008 1.00 97.69 214 LYS A C 1
ATOM 1637 O O . LYS A 1 214 ? -14.665 5.941 1.390 1.00 97.69 214 LYS A O 1
ATOM 1642 N N . GLU A 1 215 ? -16.231 6.284 -0.202 1.00 97.62 215 GLU A N 1
ATOM 1643 C CA . GLU A 1 215 ? -15.560 5.478 -1.224 1.00 97.62 215 GLU A CA 1
ATOM 1644 C C . GLU A 1 215 ? -14.179 6.089 -1.522 1.00 97.62 215 GLU A C 1
ATOM 1646 O O . GLU A 1 215 ? -14.089 7.296 -1.794 1.00 97.62 215 GLU A O 1
ATOM 1651 N N . PRO A 1 216 ? -13.094 5.299 -1.438 1.00 97.31 216 PRO A N 1
ATOM 1652 C CA . PRO A 1 216 ? -11.789 5.740 -1.886 1.00 97.31 216 PRO A CA 1
ATOM 1653 C C . PRO A 1 216 ? -11.813 6.166 -3.348 1.00 97.31 216 PRO A C 1
ATOM 1655 O O . PRO A 1 216 ? -12.481 5.567 -4.184 1.00 97.31 216 PRO A O 1
ATOM 1658 N N . GLN A 1 217 ? -11.025 7.183 -3.668 1.00 96.06 217 GLN A N 1
ATOM 1659 C CA . GLN A 1 217 ? -10.813 7.553 -5.059 1.00 96.06 217 GLN A CA 1
ATOM 1660 C C . GLN A 1 217 ? -10.130 6.411 -5.819 1.00 96.06 217 GLN A C 1
ATOM 1662 O O . GLN A 1 217 ? -9.288 5.694 -5.274 1.00 96.06 217 GLN A O 1
ATOM 1667 N N . ASP A 1 218 ? -10.453 6.277 -7.098 1.00 94.69 218 ASP A N 1
ATOM 1668 C CA . ASP A 1 218 ? -9.776 5.347 -7.990 1.00 94.69 218 ASP A CA 1
ATOM 1669 C C . ASP A 1 218 ? -8.332 5.805 -8.270 1.00 94.69 218 ASP A C 1
ATOM 1671 O O . ASP A 1 218 ? -8.037 7.000 -8.359 1.00 94.69 218 ASP A O 1
ATOM 1675 N N . TYR A 1 219 ? -7.408 4.852 -8.432 1.00 95.62 219 TYR A N 1
ATOM 1676 C CA . TYR A 1 219 ? -5.978 5.166 -8.535 1.00 95.62 219 TYR A CA 1
ATOM 1677 C C . TYR A 1 219 ? -5.601 6.149 -9.667 1.00 95.62 219 TYR A C 1
ATOM 1679 O O . TYR A 1 219 ? -4.804 7.053 -9.416 1.00 95.62 219 TYR A O 1
ATOM 1687 N N . PRO A 1 220 ? -6.166 6.065 -10.892 1.00 92.69 220 PRO A N 1
ATOM 1688 C CA . PRO A 1 220 ? -5.899 7.053 -11.938 1.00 92.69 220 PRO A CA 1
ATOM 1689 C C . PRO A 1 220 ? -6.259 8.479 -11.531 1.00 92.69 220 PRO A C 1
ATOM 1691 O O . PRO A 1 220 ? -5.525 9.406 -11.862 1.00 92.69 220 PRO A O 1
ATOM 1694 N N . ASP A 1 221 ? -7.383 8.660 -10.841 1.00 93.06 221 ASP A N 1
ATOM 1695 C CA . ASP A 1 221 ? -7.841 9.988 -10.449 1.00 93.06 221 ASP A CA 1
ATOM 1696 C C . ASP A 1 221 ? -6.991 10.527 -9.296 1.00 93.06 221 ASP A C 1
ATOM 1698 O O . ASP A 1 221 ? -6.578 11.683 -9.341 1.00 93.06 221 ASP A O 1
ATOM 1702 N N . PHE A 1 222 ? -6.592 9.656 -8.363 1.00 95.00 222 PHE A N 1
ATOM 1703 C CA . PHE A 1 222 ? -5.620 9.999 -7.326 1.00 95.00 222 PHE A CA 1
ATOM 1704 C C . PHE A 1 222 ? -4.287 10.484 -7.924 1.00 95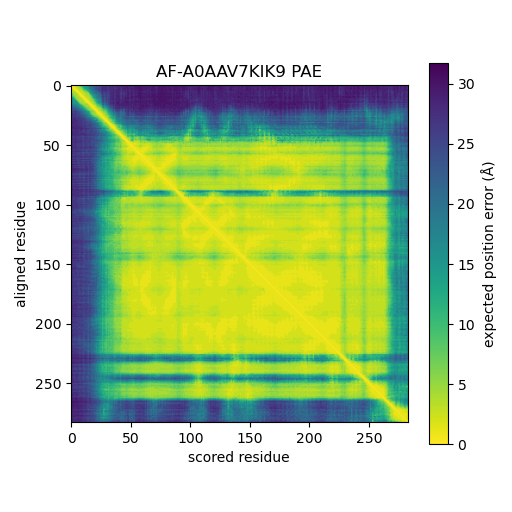.00 222 PHE A C 1
ATOM 1706 O O . PHE A 1 222 ? -3.741 11.500 -7.505 1.00 95.00 222 PHE A O 1
ATOM 1713 N N . ILE A 1 223 ? -3.769 9.802 -8.955 1.00 93.44 223 ILE A N 1
ATOM 1714 C CA . ILE A 1 223 ? -2.531 10.214 -9.639 1.00 93.44 223 ILE A CA 1
ATOM 1715 C C . ILE A 1 223 ? -2.697 11.575 -10.333 1.00 93.44 223 ILE A C 1
ATOM 1717 O O . ILE A 1 223 ? -1.760 12.374 -10.314 1.00 93.44 223 ILE A O 1
ATOM 1721 N N . LYS A 1 224 ? -3.858 11.850 -10.948 1.00 90.62 224 LYS A N 1
ATOM 1722 C CA . LYS A 1 224 ? -4.127 13.144 -11.603 1.00 90.62 224 LYS A CA 1
ATOM 1723 C C . LYS A 1 224 ? -4.083 14.303 -10.607 1.00 90.62 224 LYS A C 1
ATOM 1725 O O . LYS A 1 224 ? -3.564 15.359 -10.951 1.00 90.62 224 LYS A O 1
ATOM 1730 N N . GLU A 1 225 ? -4.610 14.113 -9.398 1.00 91.19 225 GLU A N 1
ATOM 1731 C CA . GLU A 1 225 ? -4.649 15.159 -8.366 1.00 91.19 225 GLU A CA 1
ATOM 1732 C C . GLU A 1 225 ? -3.278 15.505 -7.789 1.00 91.19 225 GLU A C 1
ATOM 1734 O O . GLU A 1 225 ? -3.057 16.642 -7.380 1.00 91.19 225 GLU A O 1
ATOM 1739 N N . LEU A 1 226 ? -2.340 14.556 -7.788 1.00 86.88 226 LEU A N 1
ATOM 1740 C CA . LEU A 1 226 ? -0.987 14.794 -7.288 1.00 86.88 226 LEU A CA 1
ATOM 1741 C C . LEU A 1 226 ? -0.171 15.760 -8.158 1.00 86.88 226 LEU A C 1
ATOM 1743 O O . LEU A 1 226 ? 0.941 16.100 -7.757 1.00 86.88 226 LEU A O 1
ATOM 1747 N N . ASP A 1 227 ? -0.686 16.147 -9.336 1.00 75.44 227 ASP A N 1
ATOM 1748 C CA . ASP A 1 227 ? 0.009 16.947 -10.355 1.00 75.44 227 ASP A CA 1
ATOM 1749 C C . ASP A 1 227 ? 1.482 16.545 -10.460 1.00 75.44 227 ASP A C 1
ATOM 1751 O O . ASP A 1 227 ? 2.399 17.370 -10.413 1.00 75.44 227 ASP A O 1
ATOM 1755 N N . LEU A 1 228 ? 1.719 15.225 -10.501 1.00 67.44 228 LEU A N 1
ATOM 1756 C CA . LEU A 1 228 ? 3.069 14.701 -10.608 1.00 67.44 228 LEU A CA 1
ATOM 1757 C C . LEU A 1 228 ? 3.686 15.411 -11.800 1.00 67.44 228 LEU A C 1
ATOM 1759 O O . LEU A 1 228 ? 3.141 15.344 -12.898 1.00 67.44 228 LEU A O 1
ATOM 1763 N N . GLN A 1 229 ? 4.804 16.106 -11.609 1.00 64.50 229 GLN A N 1
ATOM 1764 C CA . GLN A 1 229 ? 5.543 16.614 -12.751 1.00 64.50 229 GLN A CA 1
ATOM 1765 C C . GLN A 1 229 ? 5.983 15.379 -13.532 1.00 64.50 229 GLN A C 1
ATOM 1767 O O . GLN A 1 229 ? 6.915 14.675 -13.149 1.00 64.50 229 GLN A O 1
ATOM 1772 N N . LEU A 1 230 ? 5.211 15.040 -14.568 1.00 61.56 230 LEU A N 1
ATOM 1773 C CA . LEU A 1 230 ? 5.351 13.824 -15.361 1.00 61.56 230 LEU A CA 1
ATOM 1774 C C . LEU A 1 230 ? 6.541 14.008 -16.319 1.00 61.56 230 LEU A C 1
ATOM 1776 O O . LEU A 1 230 ? 6.383 14.070 -17.543 1.00 61.56 230 LEU A O 1
ATOM 1780 N N . THR A 1 231 ? 7.718 14.185 -15.729 1.00 59.97 231 THR A N 1
ATOM 1781 C CA . THR A 1 231 ? 9.048 14.242 -16.328 1.00 59.97 231 THR A CA 1
ATOM 1782 C C . THR A 1 231 ? 9.850 13.031 -15.832 1.00 59.97 231 THR A C 1
ATOM 1784 O O . THR A 1 231 ? 9.519 12.429 -14.807 1.00 59.97 231 THR A O 1
ATOM 1787 N N . GLY A 1 232 ? 10.884 12.628 -16.578 1.00 68.88 232 GLY A N 1
ATOM 1788 C CA . GLY A 1 232 ? 11.834 11.602 -16.131 1.00 68.88 232 GLY A CA 1
ATOM 1789 C C . GLY A 1 232 ? 11.305 10.163 -16.139 1.00 68.88 232 GLY A C 1
ATOM 1790 O O . GLY A 1 232 ? 11.432 9.472 -15.134 1.00 68.88 232 GLY A O 1
ATOM 1791 N N . GLY A 1 233 ? 10.726 9.696 -17.254 1.00 79.88 233 GLY A N 1
ATOM 1792 C CA . GLY A 1 233 ? 10.346 8.282 -17.426 1.00 79.88 233 GLY A CA 1
ATOM 1793 C C . GLY A 1 233 ? 8.889 7.949 -17.082 1.00 79.88 233 GLY A C 1
ATOM 1794 O O . GLY A 1 233 ? 8.552 6.782 -16.887 1.00 79.88 233 GLY A O 1
ATOM 1795 N N . ARG A 1 234 ? 8.014 8.958 -16.988 1.00 88.19 234 ARG A N 1
ATOM 1796 C CA . ARG A 1 234 ? 6.569 8.818 -16.699 1.00 88.19 234 ARG A CA 1
ATOM 1797 C C . ARG A 1 234 ? 5.672 9.149 -17.894 1.00 88.19 234 ARG A C 1
ATOM 1799 O O . ARG A 1 234 ? 4.496 9.486 -17.760 1.00 88.19 234 ARG A O 1
ATOM 1806 N N . GLU A 1 235 ? 6.209 9.069 -19.103 1.00 87.31 235 GLU A N 1
ATOM 1807 C CA . GLU A 1 235 ? 5.464 9.284 -20.345 1.00 87.31 235 GLU A CA 1
ATOM 1808 C C . GLU A 1 235 ? 4.352 8.236 -20.509 1.00 87.31 235 GLU A C 1
ATOM 1810 O O . GLU A 1 235 ? 3.268 8.542 -21.011 1.00 87.31 235 GLU A O 1
ATOM 1815 N N . HIS A 1 236 ? 4.582 7.015 -20.017 1.00 87.62 236 HIS A N 1
ATOM 1816 C CA . HIS A 1 236 ? 3.567 5.966 -19.986 1.00 87.62 236 HIS A CA 1
ATOM 1817 C C . HIS A 1 236 ? 2.385 6.340 -19.077 1.00 87.62 236 HIS A C 1
ATOM 1819 O O . HIS A 1 236 ? 1.244 6.071 -19.448 1.00 87.62 236 HIS A O 1
ATOM 1825 N N . THR A 1 237 ? 2.628 7.023 -17.950 1.00 90.38 237 THR A N 1
ATOM 1826 C CA . THR A 1 237 ? 1.582 7.532 -17.052 1.00 90.38 237 THR A CA 1
ATOM 1827 C C . THR A 1 237 ? 0.677 8.506 -17.795 1.00 90.38 237 THR A C 1
ATOM 1829 O O . THR A 1 237 ? -0.540 8.358 -17.755 1.00 90.38 237 THR A O 1
ATOM 1832 N N . LYS A 1 238 ? 1.250 9.455 -18.558 1.00 86.81 238 LYS A N 1
ATOM 1833 C CA . LYS A 1 238 ? 0.468 10.369 -19.417 1.00 86.81 238 LYS A CA 1
ATOM 1834 C C . LYS A 1 238 ? -0.383 9.595 -20.414 1.00 86.81 238 LYS A C 1
ATOM 1836 O O . LYS A 1 238 ? -1.568 9.877 -20.549 1.00 86.81 238 LYS A O 1
ATOM 1841 N N . SER A 1 239 ? 0.218 8.634 -21.116 1.00 85.56 239 SER A N 1
ATOM 1842 C CA . SER A 1 239 ? -0.483 7.811 -22.108 1.00 85.56 239 SER A CA 1
ATOM 1843 C C . SER A 1 239 ? -1.670 7.070 -21.485 1.00 85.56 239 SER A C 1
ATOM 1845 O O . SER A 1 239 ? -2.789 7.144 -21.991 1.00 85.56 239 SER A O 1
ATOM 1847 N N . TYR A 1 240 ? -1.439 6.440 -20.333 1.00 88.81 240 TYR A N 1
ATOM 1848 C CA . TYR A 1 240 ? -2.455 5.755 -19.550 1.00 88.81 240 TYR A CA 1
ATOM 1849 C C . TYR A 1 240 ? -3.582 6.703 -19.118 1.00 88.81 240 TYR A C 1
ATOM 1851 O O . TYR A 1 240 ? -4.736 6.467 -19.470 1.00 88.81 240 TYR A O 1
ATOM 1859 N N . LEU A 1 241 ? -3.273 7.821 -18.454 1.00 88.44 241 LEU A N 1
ATOM 1860 C CA . LEU A 1 241 ? -4.286 8.775 -17.985 1.00 88.44 241 LEU A CA 1
ATOM 1861 C C . LEU A 1 241 ? -5.072 9.411 -19.145 1.00 88.44 241 LEU A C 1
ATOM 1863 O O . LEU A 1 241 ? -6.280 9.615 -19.029 1.00 88.44 241 LEU A O 1
ATOM 1867 N N . ASN A 1 242 ? -4.422 9.658 -20.286 1.00 84.81 242 ASN A N 1
ATOM 1868 C CA . ASN A 1 242 ? -5.065 10.177 -21.495 1.00 84.81 242 ASN A CA 1
ATOM 1869 C C . ASN A 1 242 ? -5.938 9.135 -22.209 1.00 84.81 242 ASN A C 1
ATOM 1871 O O . ASN A 1 242 ? -6.813 9.511 -22.987 1.00 84.81 242 ASN A O 1
ATOM 1875 N N . SER A 1 243 ? -5.725 7.838 -21.975 1.00 81.12 243 SER A N 1
ATOM 1876 C CA . SER A 1 243 ? -6.605 6.795 -22.514 1.00 81.12 243 SER A CA 1
ATOM 1877 C C . SER A 1 243 ? -7.956 6.737 -21.785 1.00 81.12 243 SER A C 1
ATOM 1879 O O . SER A 1 243 ? -8.949 6.337 -22.388 1.00 81.12 243 SER A O 1
ATOM 1881 N N . ALA A 1 244 ? -8.041 7.240 -20.546 1.00 73.75 244 ALA A N 1
ATOM 1882 C CA . ALA A 1 244 ? -9.296 7.299 -19.788 1.00 73.75 244 ALA A CA 1
ATOM 1883 C C . ALA A 1 244 ? -10.345 8.221 -20.434 1.00 73.75 244 ALA A C 1
ATOM 1885 O O . ALA A 1 244 ? -11.542 8.003 -20.291 1.00 73.75 244 ALA A O 1
ATOM 1886 N N . THR A 1 245 ? -9.913 9.267 -21.145 1.00 65.94 245 THR A N 1
ATOM 1887 C CA . THR A 1 245 ? -10.807 10.322 -21.654 1.00 65.94 245 THR A CA 1
ATOM 1888 C C . THR A 1 245 ? -11.501 9.965 -22.971 1.00 65.94 245 THR A C 1
ATOM 1890 O O . THR A 1 245 ? -12.362 10.713 -23.427 1.00 65.94 245 THR A O 1
ATOM 1893 N N . LYS A 1 246 ? -11.156 8.831 -23.598 1.00 58.44 246 LYS A N 1
ATOM 1894 C CA . LYS A 1 246 ? -11.598 8.468 -24.959 1.00 58.44 246 LYS A CA 1
ATOM 1895 C C . LYS A 1 246 ? -12.664 7.365 -25.022 1.00 58.44 246 LYS A C 1
ATOM 1897 O O . LYS A 1 246 ? -12.803 6.735 -26.066 1.00 58.44 246 LYS A O 1
ATOM 1902 N N . ASN A 1 247 ? -13.398 7.096 -23.936 1.00 53.97 247 ASN A N 1
ATOM 1903 C CA . ASN A 1 247 ? -14.294 5.928 -23.802 1.00 53.97 247 ASN A CA 1
ATOM 1904 C C . ASN A 1 247 ? -13.595 4.565 -24.009 1.00 53.97 247 ASN A C 1
ATOM 1906 O O . ASN A 1 247 ? -14.261 3.539 -24.136 1.00 53.97 247 ASN A O 1
ATOM 1910 N N . SER A 1 248 ? -12.260 4.530 -24.043 1.00 60.78 248 SER A N 1
ATOM 1911 C CA . SER A 1 248 ? -11.487 3.292 -24.028 1.00 60.78 248 SER A CA 1
ATOM 1912 C C . SER A 1 248 ? -11.321 2.806 -22.595 1.00 60.78 248 SER A C 1
ATOM 1914 O O . SER A 1 248 ? -11.045 3.601 -21.696 1.00 60.78 248 SER A O 1
ATOM 1916 N N . LEU A 1 249 ? -11.454 1.494 -22.392 1.00 71.44 249 LEU A N 1
ATOM 1917 C CA . LEU A 1 249 ? -11.038 0.854 -21.148 1.00 71.44 249 LEU A CA 1
ATOM 1918 C C . LEU A 1 249 ? -9.575 1.227 -20.886 1.00 71.44 249 LEU A C 1
ATOM 1920 O O . LEU A 1 249 ? -8.731 1.075 -21.772 1.00 71.44 249 LEU A O 1
ATOM 1924 N N . LEU A 1 250 ? -9.289 1.734 -19.687 1.00 80.50 250 LEU A N 1
ATOM 1925 C CA . LEU A 1 250 ? -7.919 1.940 -19.234 1.00 80.50 250 LEU A CA 1
ATOM 1926 C C . LEU A 1 250 ? -7.179 0.604 -19.318 1.00 80.50 250 LEU A C 1
ATOM 1928 O O . LEU A 1 250 ? -7.656 -0.397 -18.786 1.00 80.50 250 LEU A O 1
ATOM 1932 N N . GLN A 1 251 ? -6.032 0.590 -19.992 1.00 79.81 251 GLN A N 1
ATOM 1933 C CA . GLN A 1 251 ? -5.196 -0.600 -20.120 1.00 79.81 251 GLN A CA 1
ATOM 1934 C C . GLN A 1 251 ? -3.733 -0.268 -19.812 1.00 79.81 251 GLN A C 1
ATOM 1936 O O . GLN A 1 251 ? -3.278 0.839 -20.129 1.00 79.81 251 GLN A O 1
ATOM 1941 N N . PRO A 1 252 ? -2.980 -1.210 -19.217 1.00 82.94 252 PRO A N 1
ATOM 1942 C CA . PRO A 1 252 ? -1.544 -1.071 -19.070 1.00 82.94 252 PRO A CA 1
ATOM 1943 C C . PRO A 1 252 ? -0.856 -0.830 -20.422 1.00 82.94 252 PRO A C 1
ATOM 1945 O O . PRO A 1 252 ? -1.260 -1.382 -21.449 1.00 82.94 252 PRO A O 1
ATOM 1948 N N . PRO A 1 253 ? 0.214 -0.029 -20.449 1.00 82.31 253 PRO A N 1
ATOM 1949 C CA . PRO A 1 253 ? 0.998 0.211 -21.643 1.00 82.31 253 PRO A CA 1
ATOM 1950 C C . PRO A 1 253 ? 1.868 -1.015 -21.965 1.00 82.31 253 PRO A C 1
ATOM 1952 O O . PRO A 1 253 ? 2.148 -1.859 -21.112 1.00 82.31 253 PRO A O 1
ATOM 1955 N N . ARG A 1 254 ? 2.373 -1.102 -23.200 1.00 78.06 254 ARG A N 1
ATOM 1956 C CA . ARG A 1 254 ? 3.203 -2.237 -23.664 1.00 78.06 254 ARG A CA 1
ATOM 1957 C C . ARG A 1 254 ? 4.439 -2.484 -22.797 1.00 78.06 254 ARG A C 1
ATOM 1959 O O . ARG A 1 254 ? 4.849 -3.625 -22.616 1.00 78.06 254 ARG A O 1
ATOM 1966 N N . GLN A 1 255 ? 5.020 -1.414 -22.260 1.00 79.88 255 GLN A N 1
ATOM 1967 C CA . GLN A 1 255 ? 6.195 -1.432 -21.391 1.00 79.88 255 GLN A CA 1
ATOM 1968 C C . GLN A 1 255 ? 5.974 -2.317 -20.161 1.00 79.88 255 GLN A C 1
ATOM 1970 O O . GLN A 1 255 ? 6.867 -3.079 -19.790 1.00 79.88 255 GLN A O 1
ATOM 1975 N N . TYR A 1 256 ? 4.771 -2.276 -19.581 1.00 85.94 256 TYR A N 1
ATOM 1976 C CA . TYR A 1 256 ? 4.404 -3.130 -18.459 1.00 85.94 256 TYR A CA 1
ATOM 1977 C C . TYR A 1 256 ? 4.448 -4.614 -18.854 1.00 85.94 256 TYR A C 1
ATOM 1979 O O . TYR A 1 256 ? 5.154 -5.394 -18.215 1.00 85.94 256 TYR A O 1
ATOM 1987 N N . TYR A 1 257 ? 3.780 -4.995 -19.947 1.00 83.44 257 TYR A N 1
ATOM 1988 C CA . TYR A 1 257 ? 3.748 -6.388 -20.412 1.00 83.44 257 TYR A CA 1
ATOM 1989 C C . TYR A 1 257 ? 5.138 -6.912 -20.774 1.00 83.44 257 TYR A C 1
ATOM 1991 O O . TYR A 1 257 ? 5.494 -8.026 -20.396 1.00 83.44 257 TYR A O 1
ATOM 1999 N N . LYS A 1 258 ? 5.965 -6.086 -21.423 1.00 81.75 258 LYS A N 1
ATOM 2000 C CA . LYS A 1 258 ? 7.365 -6.425 -21.699 1.00 81.75 258 LYS A CA 1
ATOM 2001 C C . LYS A 1 258 ? 8.153 -6.672 -20.410 1.00 81.75 258 LYS A C 1
ATOM 2003 O O . LYS A 1 258 ? 8.876 -7.654 -20.310 1.00 81.75 258 LYS A O 1
ATOM 2008 N N . LYS A 1 259 ? 7.980 -5.834 -19.384 1.00 82.38 259 LYS A N 1
ATOM 2009 C CA . LYS A 1 259 ? 8.654 -6.024 -18.091 1.00 82.38 259 LYS A CA 1
ATOM 2010 C C . LYS A 1 259 ? 8.197 -7.304 -17.386 1.00 82.38 259 LYS A C 1
ATOM 2012 O O . LYS A 1 259 ? 9.021 -7.962 -16.752 1.00 82.38 259 LYS A O 1
ATOM 2017 N N . VAL A 1 260 ? 6.910 -7.651 -17.481 1.00 83.00 260 VAL A N 1
ATOM 2018 C CA . VAL A 1 260 ? 6.388 -8.947 -17.014 1.00 83.00 260 VAL A CA 1
ATOM 2019 C C . VAL A 1 260 ? 7.083 -10.080 -17.773 1.00 83.00 260 VAL A C 1
ATOM 2021 O O . VAL A 1 260 ? 7.648 -10.955 -17.127 1.00 83.00 260 VAL A O 1
ATOM 2024 N N . GLN A 1 261 ? 7.172 -10.011 -19.107 1.00 79.81 261 GLN A N 1
ATOM 2025 C CA . GLN A 1 261 ? 7.881 -10.997 -19.937 1.00 79.81 261 GLN A CA 1
ATOM 2026 C C . GLN A 1 261 ? 9.323 -11.218 -19.484 1.00 79.81 261 GLN A C 1
ATOM 2028 O O . GLN A 1 261 ? 9.733 -12.341 -19.197 1.00 79.81 261 GLN A O 1
ATOM 2033 N N . ASP A 1 262 ? 10.075 -10.122 -19.399 1.00 82.12 262 ASP A N 1
ATOM 2034 C CA . ASP A 1 262 ? 11.511 -10.136 -19.148 1.00 82.12 262 ASP A CA 1
ATOM 2035 C C . ASP A 1 262 ? 11.838 -10.673 -17.745 1.00 82.12 262 ASP A C 1
ATOM 2037 O O . ASP A 1 262 ? 12.896 -11.268 -17.528 1.00 82.12 262 ASP A O 1
ATOM 2041 N N . LYS A 1 263 ? 10.948 -10.443 -16.769 1.00 79.44 263 LYS A N 1
ATOM 2042 C CA . LYS A 1 263 ? 11.159 -10.828 -15.366 1.00 79.44 263 LYS A CA 1
ATOM 2043 C C . LYS A 1 263 ? 10.574 -12.185 -15.009 1.00 79.44 263 LYS A C 1
ATOM 2045 O O . LYS A 1 263 ? 11.151 -12.858 -14.160 1.00 79.44 263 LYS A O 1
ATOM 2050 N N . ASP A 1 264 ? 9.459 -12.567 -15.620 1.00 74.06 264 ASP A N 1
ATOM 2051 C CA . ASP A 1 264 ? 8.714 -13.768 -15.251 1.00 74.06 264 ASP A CA 1
ATOM 2052 C C . ASP A 1 264 ? 8.995 -14.966 -16.182 1.00 74.06 264 ASP A C 1
ATOM 2054 O O . ASP A 1 264 ? 8.533 -16.057 -15.874 1.00 74.06 264 ASP A O 1
ATOM 2058 N N . LYS A 1 265 ? 9.802 -14.789 -17.248 1.00 59.41 265 LYS A N 1
ATOM 2059 C CA . LYS A 1 265 ? 10.335 -15.799 -18.201 1.00 59.41 265 LYS A CA 1
ATOM 2060 C C . LYS A 1 265 ? 9.317 -16.685 -18.950 1.00 59.41 265 LYS A C 1
ATOM 2062 O O . LYS A 1 265 ? 9.660 -17.145 -20.033 1.00 59.41 265 LYS A O 1
ATOM 2067 N N . ASP A 1 266 ? 8.079 -16.816 -18.477 1.00 54.66 266 ASP A N 1
ATOM 2068 C CA . ASP A 1 266 ? 7.024 -17.686 -19.024 1.00 54.66 266 ASP A CA 1
ATOM 2069 C C . ASP A 1 266 ? 5.779 -16.910 -19.485 1.00 54.66 266 ASP A C 1
ATOM 2071 O O . ASP A 1 266 ? 4.649 -17.232 -19.136 1.00 54.66 266 ASP A O 1
ATOM 2075 N N . ILE A 1 267 ? 5.931 -15.868 -20.312 1.00 50.12 267 ILE A N 1
ATOM 2076 C CA . ILE A 1 267 ? 4.745 -15.220 -20.915 1.00 50.12 267 ILE A CA 1
ATOM 2077 C C . ILE A 1 267 ? 4.044 -16.095 -21.962 1.00 50.12 267 ILE A C 1
ATOM 2079 O O . ILE A 1 267 ? 2.862 -15.889 -22.229 1.00 50.12 267 ILE A O 1
ATOM 2083 N N . ASN A 1 268 ? 4.735 -17.085 -22.532 1.00 45.50 268 ASN A N 1
ATOM 2084 C CA . ASN A 1 268 ? 4.150 -17.979 -23.536 1.00 45.50 268 ASN A CA 1
ATOM 2085 C C . ASN A 1 268 ? 3.031 -18.867 -22.963 1.00 45.50 268 ASN A C 1
ATOM 2087 O O . ASN A 1 268 ? 2.217 -19.369 -23.730 1.00 45.50 268 ASN A O 1
ATOM 2091 N N . GLU A 1 269 ? 2.959 -19.020 -21.637 1.00 47.00 269 GLU A N 1
ATOM 2092 C CA . GLU A 1 269 ? 1.842 -19.676 -20.944 1.00 47.00 269 GLU A CA 1
ATOM 2093 C C . GLU A 1 269 ? 0.741 -18.688 -20.514 1.00 47.00 269 GLU A C 1
ATOM 2095 O O . GLU A 1 269 ? -0.335 -19.104 -20.095 1.00 47.00 269 GLU A O 1
ATOM 2100 N N . LEU A 1 270 ? 0.994 -17.377 -20.614 1.00 47.94 270 LEU A N 1
ATOM 2101 C CA . LEU A 1 270 ? 0.168 -16.317 -20.020 1.00 47.94 270 LEU A CA 1
ATOM 2102 C C . LEU A 1 270 ? -0.602 -15.477 -21.047 1.00 47.94 270 LEU A C 1
ATOM 2104 O O . LEU A 1 270 ? -1.584 -14.830 -20.691 1.00 47.94 270 LEU A O 1
ATOM 2108 N N . LEU A 1 271 ? -0.171 -15.458 -22.310 1.00 45.06 271 LEU A N 1
ATOM 2109 C CA . LEU A 1 271 ? -0.881 -14.786 -23.398 1.00 45.06 271 LEU A CA 1
ATOM 2110 C C . LEU A 1 271 ? -1.469 -15.820 -24.351 1.00 45.06 271 LEU A C 1
ATOM 2112 O O . LEU A 1 271 ? -0.789 -16.762 -24.757 1.00 45.06 271 LEU A O 1
ATOM 2116 N N . SER A 1 272 ? -2.719 -15.618 -24.774 1.00 54.75 272 SER A N 1
ATOM 2117 C CA . SER A 1 272 ? -3.270 -16.420 -25.86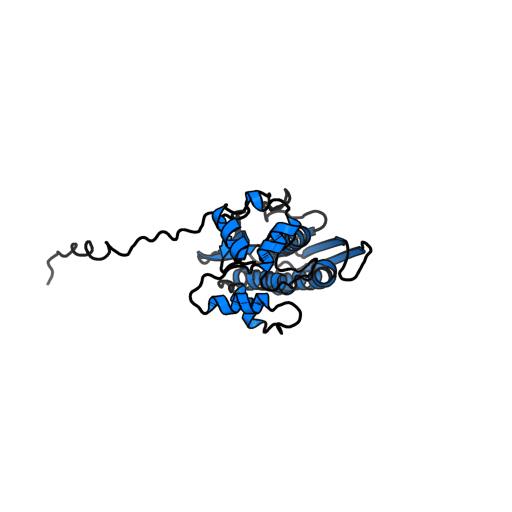5 1.00 54.75 272 SER A CA 1
ATOM 2118 C C . SER A 1 272 ? -2.427 -16.221 -27.134 1.00 54.75 272 SER A C 1
ATOM 2120 O O . SER A 1 272 ? -1.839 -15.156 -27.346 1.00 54.75 272 SER A O 1
ATOM 2122 N N . ALA A 1 273 ? -2.394 -17.216 -28.026 1.00 50.03 273 ALA A N 1
ATOM 2123 C CA . ALA A 1 273 ? -1.673 -17.101 -29.297 1.00 50.03 273 ALA A CA 1
ATOM 2124 C C . ALA A 1 273 ? -2.115 -15.869 -30.118 1.00 50.03 273 ALA A C 1
ATOM 2126 O O . ALA A 1 273 ? -1.301 -15.267 -30.815 1.00 50.03 273 ALA A O 1
ATOM 2127 N N . ALA A 1 274 ? -3.383 -15.458 -30.000 1.00 51.62 274 ALA A N 1
ATOM 2128 C CA . ALA A 1 274 ? -3.910 -14.260 -30.648 1.00 51.62 274 ALA A CA 1
ATOM 2129 C C . ALA A 1 274 ? -3.345 -12.970 -30.033 1.00 51.62 274 ALA A C 1
ATOM 2131 O O . ALA A 1 274 ? -2.988 -12.050 -30.767 1.00 51.62 274 ALA A O 1
ATOM 2132 N N . ASP A 1 275 ? -3.211 -12.913 -28.708 1.00 52.19 275 ASP A N 1
ATOM 2133 C CA . ASP A 1 275 ? -2.667 -11.747 -28.006 1.00 52.19 275 ASP A CA 1
ATOM 2134 C C . ASP A 1 275 ? -1.158 -11.635 -28.191 1.00 52.19 275 ASP A C 1
ATOM 2136 O O . ASP A 1 275 ? -0.651 -10.536 -28.392 1.00 52.19 275 ASP A O 1
ATOM 2140 N N . TYR A 1 276 ? -0.452 -12.766 -28.243 1.00 50.84 276 TYR A N 1
ATOM 2141 C CA . TYR A 1 276 ? 0.956 -12.805 -28.619 1.00 50.84 276 TYR A CA 1
ATOM 2142 C C . TYR A 1 276 ? 1.171 -12.291 -30.050 1.00 50.84 276 TYR A C 1
ATOM 2144 O O . TYR A 1 276 ? 2.007 -11.421 -30.275 1.00 50.84 276 TYR A O 1
ATOM 2152 N N . GLN A 1 277 ? 0.359 -12.740 -31.015 1.00 50.16 277 GLN A N 1
ATOM 2153 C CA . GLN A 1 277 ? 0.395 -12.233 -32.393 1.00 50.16 277 GLN A CA 1
ATOM 2154 C C . GLN A 1 277 ? 0.067 -10.736 -32.474 1.00 50.16 277 GLN A C 1
ATOM 2156 O O . GLN A 1 277 ? 0.715 -9.999 -33.216 1.00 50.16 277 GLN A O 1
ATOM 2161 N N . ARG A 1 278 ? -0.887 -10.250 -31.671 1.00 50.34 278 ARG A N 1
ATOM 2162 C CA . ARG A 1 278 ? -1.213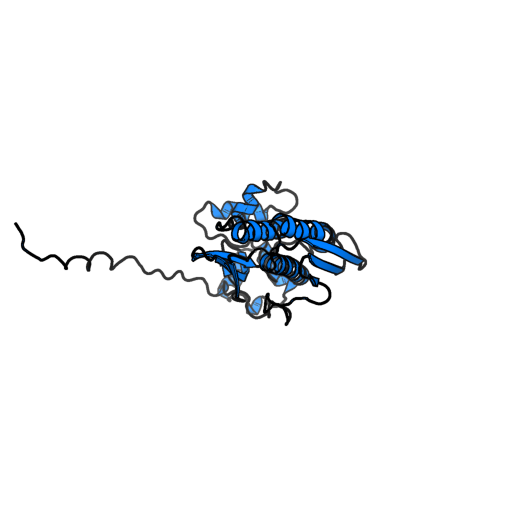 -8.819 -31.591 1.00 50.34 278 ARG A CA 1
ATOM 2163 C C . ARG A 1 278 ? -0.079 -8.011 -30.967 1.00 50.34 278 ARG A C 1
ATOM 2165 O O . ARG A 1 278 ? 0.179 -6.899 -31.406 1.00 50.34 278 ARG A O 1
ATOM 2172 N N . LEU A 1 279 ? 0.619 -8.568 -29.981 1.00 46.75 279 LEU A N 1
ATOM 2173 C CA . LEU A 1 279 ? 1.787 -7.957 -29.350 1.00 46.75 279 LEU A CA 1
ATOM 2174 C C . LEU A 1 279 ? 2.971 -7.893 -30.328 1.00 46.75 279 LEU A C 1
ATOM 2176 O O . LEU A 1 279 ? 3.642 -6.867 -30.386 1.00 46.75 279 LEU A O 1
ATOM 2180 N N . LEU A 1 280 ? 3.162 -8.923 -31.161 1.00 46.12 280 LEU A N 1
ATOM 2181 C CA . LEU A 1 280 ? 4.163 -8.948 -32.235 1.00 46.12 280 LEU A CA 1
ATOM 2182 C C . LEU A 1 280 ? 3.870 -7.957 -33.371 1.00 46.12 280 LEU A C 1
ATOM 2184 O O . LEU A 1 280 ? 4.799 -7.367 -33.901 1.00 46.12 280 LEU A O 1
ATOM 2188 N N . GLN A 1 281 ? 2.603 -7.728 -33.729 1.00 45.31 281 GLN A N 1
ATOM 2189 C CA . GLN A 1 281 ? 2.206 -6.730 -34.744 1.00 45.31 281 GLN A CA 1
ATOM 2190 C C . GLN A 1 281 ? 2.406 -5.275 -34.296 1.00 45.31 281 GLN A C 1
ATOM 2192 O O . GLN A 1 281 ? 2.217 -4.335 -35.069 1.00 45.31 281 GLN A O 1
ATOM 2197 N N . LEU A 1 282 ? 2.718 -5.087 -33.020 1.00 40.44 282 LEU A N 1
ATOM 2198 C CA . LEU A 1 282 ? 2.877 -3.802 -32.368 1.00 40.44 282 LEU A CA 1
ATOM 2199 C C . LEU A 1 282 ? 4.357 -3.486 -32.055 1.00 40.44 282 LEU A C 1
ATOM 2201 O O . LEU A 1 282 ? 4.630 -2.446 -31.447 1.00 40.44 282 LEU A O 1
ATOM 2205 N N . VAL A 1 283 ? 5.287 -4.357 -32.458 1.00 37.44 283 VAL A N 1
ATOM 2206 C CA . VAL A 1 283 ? 6.753 -4.187 -32.423 1.00 37.44 283 VAL A CA 1
ATOM 2207 C C . VAL A 1 283 ? 7.253 -3.943 -33.842 1.00 37.44 283 VAL A C 1
ATOM 2209 O O . VAL A 1 283 ? 8.153 -3.089 -33.982 1.00 37.44 283 VAL A O 1
#

Organism: NCBI:txid111878

pLDDT: mean 79.88, std 22.33, range [26.19, 98.62]

Radius of gyration: 22.5 Å; Cα contacts (8 Å, |Δi|>4): 422; chains: 1; bounding box: 93×37×60 Å
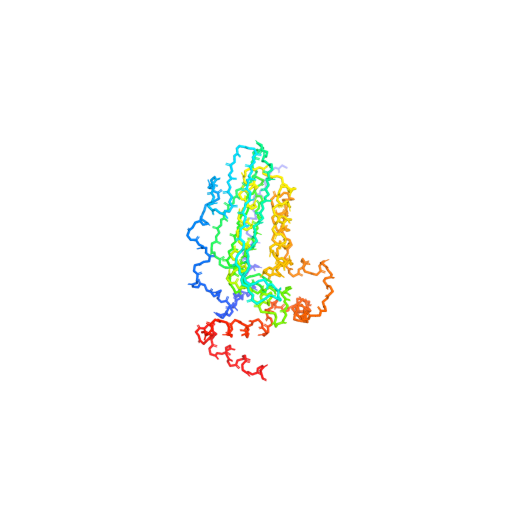
Solvent-accessible surface area (backbone atoms only — not comparable to full-atom values): 16731 Å² total; per-residue (Å²): 131,90,87,81,91,87,83,94,79,87,88,79,88,86,77,88,81,72,83,84,69,72,76,78,71,58,82,66,70,58,65,92,72,87,61,85,89,60,71,95,74,81,83,59,81,82,62,62,56,46,90,79,41,33,42,56,56,93,49,36,36,40,40,35,45,69,52,74,45,57,34,74,96,51,89,56,77,47,72,53,73,39,68,47,78,27,59,27,41,92,57,83,61,60,57,50,81,46,82,41,84,53,60,44,79,54,86,43,26,48,23,40,24,33,37,39,39,40,35,78,88,72,53,71,34,73,39,78,36,64,23,64,66,12,53,37,66,83,26,30,63,87,44,94,60,30,18,29,43,33,40,61,71,51,20,53,52,52,45,53,54,53,50,52,42,52,38,40,42,70,53,23,27,48,72,67,33,44,51,47,53,56,60,48,44,43,70,51,36,66,40,57,32,57,51,59,66,64,51,53,48,53,52,47,32,51,48,25,42,73,74,64,70,38,78,44,78,55,68,71,60,54,54,60,73,65,62,61,76,69,62,89,46,24,62,64,32,53,54,41,62,60,35,53,79,70,84,42,81,38,55,72,56,70,68,36,58,50,52,48,37,76,73,65,76,54,46,82,84,60,44,48,74,67,54,48,52,53,55,58,77,73,109

Foldseek 3Di:
DDDDDDDPDDDDPPPPDDDPPPPPPDPLVPFPAPDPFDDPPLQDLPDQDDPQAWHDDLFKIKGKHKDWQAWPPGDDIDMDMFIDIFTADPDQAFWDWDKDQRWDDDLAWTARIWIWIAGVVRAIEIQGQHTFQTQDLQFFQPDPARHRTHHHSRSVLLCSLLSSLVSRLNRHTDLVSNVRSLVRCVVVCNTHHVNNLVSVLSSQCCCCVRPVVHYGDDSLVSVVVVVPVCDHRSVQSVVQNVCVVPPDRRHRDLSSVVVCCVPVVPCVVSDDPVVVVVNVVVD

Secondary structure (DSSP, 8-state):
-----------SSSSS-S--------GGGS----S--S-TTTT-TT-SEETTTEEEETTEEEEEEEEEEE-TT-SSEEEEEEEEEEEB--PPP-EEEEEE---EEETTEEESEEEEEEETTS-EEEEEEP-TT-B-TTS-TT-SSSSSBPPHHHHHHHHHHHHHHHHHHHTTB-HHHHHHHHHHHHHHIIIII--HHHHHHHHHHHIIIIIS-SPPPPHHHHHHHTT----SS-HHHHHHHHHGGGTPPP---HHHHHHHHHHHS-GGGTS-HHHHHHHHTT-